Protein AF-A0A933Y2N1-F1 (afdb_monomer_lite)

Foldseek 3Di:
DDDDDDDDPPPPPPDPVPCVLVVLLCVLQVPFCLLVLQPHDDQQSQLLFAQDSVHDQKGQQLNVQLVVCVVVVDDSNVSNVVQQQAQRQPELLNHGNVLQRVLNARRRFYAAQRIWIDGPVDIDGRHGGPPSRRDHHGSQLQSAFDFDEAWAQALLRFAKAWGWFAAAALPDQFGIKIKIAQAAAFWKKWKKKDLPDFFFDDDLRGGDGHDPPMDTDDIDHQHDDGSGSGGMDMDTNSNVSNVPPDVQLHASGKMKMKMKIARCSRPSRITIHTITITGYHD

Secondary structure (DSSP, 8-state):
---------------HHHHHHHHHHHHHSTT--TTTSB-TTSS-GGGGTBSSTT--S-B-HHHHHHHHHHHTT--HHHHHHHHTTS--S--TT---HHHHHHTT--TT--SSTTEEEE-SS-EEEEEPPPTTB-S-SSPPGGGG-EEES-PPP-TTS---EEEEES--BSS-SS--EEEEEEEPBS-EEEEEEESS-EEEEEETTEEEEEPSS-EE---EE--S-BTSS-EEEEEEHHHHHHTTS-TT--TT-EEEEEEEEE-TTSTTSEEEEEEEEEEPB-

Radius of gyration: 25.47 Å; chains: 1; bounding box: 84×58×64 Å

Sequence (282 aa):
MLTIAGAAVLVGSLASAYSNYLNNWRAVYPNSTTDDNVIGGTGQSCALCHFTTNGGKNWNAYGWKMYQNIQAGQSVTTAITNAGPFDSDADPTASTNTIEIGANSQPGWTTGAHNTEYFTSSSTPNLNPPASILGNLDPGCGGSIAVYCTSKVNSLGCTPAISMTGAPSASSGTGCSLSTVNVIGNKNGLFFHSTTGPLGTPFHGGFLCVKSPTKRHAVLASGGTGGTCSGSFSEDLNVYIANGTDPALVAGASVWIQTWSRDPGSPSTDSLSNAVTAVVCP

Structure (mmCIF, N/CA/C/O backbone):
data_AF-A0A933Y2N1-F1
#
_entry.id   AF-A0A933Y2N1-F1
#
loop_
_atom_site.group_PDB
_atom_site.id
_atom_site.type_symbol
_atom_site.label_atom_id
_atom_site.label_alt_id
_atom_site.label_comp_id
_atom_site.label_asym_id
_atom_site.label_entity_id
_atom_site.label_seq_id
_atom_site.pdbx_PDB_ins_code
_atom_site.Cartn_x
_atom_site.Cartn_y
_atom_site.Cartn_z
_atom_site.occupancy
_atom_site.B_iso_or_equiv
_atom_site.auth_seq_id
_atom_site.auth_comp_id
_atom_site.auth_asym_id
_atom_site.auth_atom_id
_atom_site.pdbx_PDB_model_num
ATOM 1 N N . MET A 1 1 ? -58.631 42.239 26.300 1.00 36.97 1 MET A N 1
ATOM 2 C CA . MET A 1 1 ? -57.952 41.519 25.206 1.00 36.97 1 MET A CA 1
ATOM 3 C C . MET A 1 1 ? -56.535 41.216 25.655 1.00 36.97 1 MET A C 1
ATOM 5 O O . MET A 1 1 ? -55.816 42.145 25.980 1.00 36.97 1 MET A O 1
ATOM 9 N N . LEU A 1 2 ? -56.234 39.919 25.717 1.00 34.31 2 LEU A N 1
ATOM 10 C CA . LEU A 1 2 ? -54.931 39.246 25.671 1.00 34.31 2 LEU A CA 1
ATOM 11 C C . LEU A 1 2 ? -53.795 39.682 26.622 1.00 34.31 2 LEU A C 1
ATOM 13 O O . LEU A 1 2 ? -53.022 40.595 26.358 1.00 34.31 2 LEU A O 1
ATOM 17 N N . THR A 1 3 ? -53.655 38.901 27.692 1.00 38.84 3 THR A N 1
ATOM 18 C CA . THR A 1 3 ? -52.419 38.638 28.436 1.00 38.84 3 THR A CA 1
ATOM 19 C C . THR A 1 3 ? -51.390 37.936 27.539 1.00 38.84 3 THR A C 1
ATOM 21 O O . THR A 1 3 ? -51.721 36.950 26.884 1.00 38.84 3 THR A O 1
ATOM 24 N N . ILE A 1 4 ? -50.131 38.385 27.547 1.00 40.16 4 ILE A N 1
ATOM 25 C CA . ILE A 1 4 ? -48.997 37.610 27.021 1.00 40.16 4 ILE A CA 1
ATOM 26 C C . ILE A 1 4 ? -48.077 37.303 28.201 1.00 40.16 4 ILE A C 1
ATOM 28 O O . ILE A 1 4 ? -47.395 38.181 28.726 1.00 40.16 4 ILE A O 1
ATOM 32 N N . ALA A 1 5 ? -48.114 36.049 28.646 1.00 42.78 5 ALA A N 1
ATOM 33 C CA . ALA A 1 5 ? -47.158 35.495 29.589 1.00 42.78 5 ALA A CA 1
ATOM 34 C C . ALA A 1 5 ? -45.815 35.302 28.870 1.00 42.78 5 ALA A C 1
ATOM 36 O O . ALA A 1 5 ? -45.746 34.627 27.844 1.00 42.78 5 ALA A O 1
ATOM 37 N N . GLY A 1 6 ? -44.752 35.904 29.404 1.00 38.88 6 GLY A N 1
ATOM 38 C CA . GLY A 1 6 ? -43.388 35.647 28.958 1.00 38.88 6 GLY A CA 1
ATOM 39 C C . GLY A 1 6 ? -42.989 34.222 29.325 1.00 38.88 6 GLY A C 1
ATOM 40 O O . GLY A 1 6 ? -42.785 33.916 30.498 1.00 38.88 6 GLY A O 1
ATOM 41 N N . ALA A 1 7 ? -42.896 33.346 28.327 1.00 40.78 7 ALA A N 1
ATOM 42 C CA . ALA A 1 7 ? -42.311 32.028 28.493 1.00 40.78 7 ALA A CA 1
ATOM 43 C C . ALA A 1 7 ? -40.795 32.185 28.686 1.00 40.78 7 ALA A C 1
ATOM 45 O O . ALA A 1 7 ? -40.065 32.505 27.748 1.00 40.78 7 ALA A O 1
ATOM 46 N N . ALA A 1 8 ? -40.323 31.971 29.913 1.00 38.59 8 ALA A N 1
ATOM 47 C CA . ALA A 1 8 ? -38.916 31.715 30.169 1.00 38.59 8 ALA A CA 1
ATOM 48 C C . ALA A 1 8 ? -38.549 30.396 29.476 1.00 38.59 8 ALA A C 1
ATOM 50 O O . ALA A 1 8 ? -38.971 29.318 29.899 1.00 38.59 8 ALA A O 1
ATOM 51 N N . VAL A 1 9 ? -37.793 30.485 28.383 1.00 36.53 9 VAL A N 1
ATOM 52 C CA . VAL A 1 9 ? -37.174 29.320 27.753 1.00 36.53 9 VAL A CA 1
ATOM 53 C C . VAL A 1 9 ? -36.096 28.826 28.714 1.00 36.53 9 VAL A C 1
ATOM 55 O O . VAL A 1 9 ? -35.006 29.388 28.795 1.00 36.53 9 VAL A O 1
ATOM 58 N N . LEU A 1 10 ? -36.425 27.788 29.482 1.00 38.34 10 LEU A N 1
ATOM 59 C CA . LEU A 1 10 ? -35.442 26.945 30.151 1.00 38.34 10 LEU A CA 1
ATOM 60 C C . LEU A 1 10 ? -34.599 26.289 29.058 1.00 38.34 10 LEU A C 1
ATOM 62 O O . LEU A 1 10 ? -35.001 25.292 28.460 1.00 38.34 10 LEU A O 1
ATOM 66 N N . VAL A 1 11 ? -33.445 26.887 28.767 1.00 39.06 11 VAL A N 1
ATOM 67 C CA . VAL A 1 11 ? -32.418 26.269 27.932 1.00 39.06 11 VAL A CA 1
ATOM 68 C C . VAL A 1 11 ? -31.927 25.051 28.709 1.00 39.06 11 VAL A C 1
ATOM 70 O O . VAL A 1 11 ? -31.154 25.169 29.658 1.00 39.06 11 VAL A O 1
ATOM 73 N N . GLY A 1 12 ? -32.473 23.881 28.380 1.00 35.50 12 GLY A N 1
ATOM 74 C CA . GLY A 1 12 ? -32.022 22.619 28.941 1.00 35.50 12 GLY A CA 1
ATOM 75 C C . GLY A 1 12 ? -30.538 22.456 28.642 1.00 35.50 12 GLY A C 1
ATOM 76 O O . GLY A 1 12 ? -30.115 22.569 27.493 1.00 35.50 12 GLY A O 1
ATOM 77 N N . SER A 1 13 ? -29.743 22.211 29.679 1.00 39.94 13 SER A N 1
ATOM 78 C CA . SER A 1 13 ? -28.328 21.878 29.566 1.00 39.94 13 SER A CA 1
ATOM 79 C C . SER A 1 13 ? -28.172 20.517 28.882 1.00 39.94 13 SER A C 1
ATOM 81 O O . SER A 1 13 ? -28.057 19.483 29.539 1.00 39.94 13 SER A O 1
ATOM 83 N N . LEU A 1 14 ? -28.206 20.507 27.555 1.00 36.81 14 LEU A N 1
ATOM 84 C CA . LEU A 1 14 ? -27.794 19.370 26.746 1.00 36.81 14 LEU A CA 1
ATOM 85 C C . LEU A 1 14 ? -26.264 19.432 26.585 1.00 36.81 14 LEU A C 1
ATOM 87 O O . LEU A 1 14 ? -25.712 20.477 26.260 1.00 36.81 14 LEU A O 1
ATOM 91 N N . ALA A 1 15 ? -25.587 18.301 26.799 1.00 34.72 15 ALA A N 1
ATOM 92 C CA . ALA A 1 15 ? -24.230 18.019 26.306 1.00 34.72 15 ALA A CA 1
ATOM 93 C C . ALA A 1 15 ? -22.977 18.523 27.070 1.00 34.72 15 ALA A C 1
ATOM 95 O O . ALA A 1 15 ? -21.905 18.592 26.476 1.00 34.72 15 ALA A O 1
ATOM 96 N N . SER A 1 16 ? -23.010 18.759 28.389 1.00 38.62 16 SER A N 1
ATOM 97 C CA . SER A 1 16 ? -21.760 19.079 29.129 1.00 38.62 16 SER A CA 1
ATOM 98 C C . SER A 1 16 ? -20.849 17.858 29.408 1.00 38.62 16 SER A C 1
ATOM 100 O O . SER A 1 16 ? -19.630 17.998 29.490 1.00 38.62 16 SER A O 1
ATOM 102 N N . ALA A 1 17 ? -21.398 16.635 29.464 1.00 41.06 17 ALA A N 1
ATOM 103 C CA . ALA A 1 17 ? -20.636 15.412 29.782 1.00 41.06 17 ALA A CA 1
ATOM 104 C C . ALA A 1 17 ? -19.877 14.775 28.593 1.00 41.06 17 ALA A C 1
ATOM 106 O O . ALA A 1 17 ? -19.080 13.865 28.798 1.00 41.06 17 ALA A O 1
ATOM 107 N N . TYR A 1 18 ? -20.112 15.235 27.358 1.00 55.69 18 TYR A N 1
ATOM 108 C CA . TYR A 1 18 ? -19.378 14.772 26.169 1.00 55.69 18 TYR A CA 1
ATOM 109 C C . TYR A 1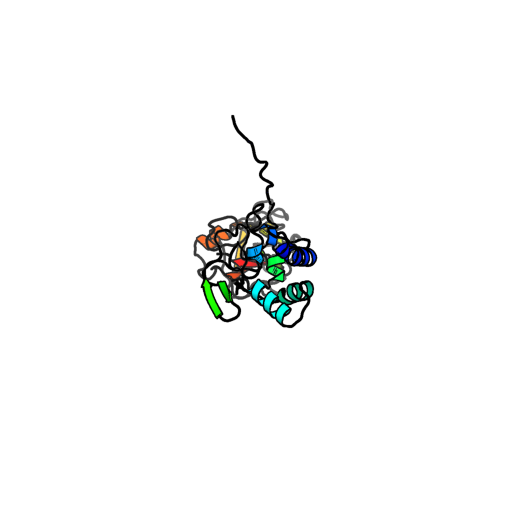 18 ? -18.051 15.519 25.971 1.00 55.69 18 TYR A C 1
ATOM 111 O O . TYR A 1 18 ? -17.099 14.968 25.419 1.00 55.69 18 TYR A O 1
ATOM 119 N N . SER A 1 19 ? -17.971 16.767 26.449 1.00 61.41 19 SER A N 1
ATOM 120 C CA . SER A 1 19 ? -16.852 17.665 26.148 1.00 61.41 19 SER A CA 1
ATOM 121 C C . SER A 1 19 ? -15.518 17.153 26.693 1.00 61.41 19 SER A C 1
ATOM 123 O O . SER A 1 19 ? -14.514 17.197 25.999 1.00 61.41 19 SER A O 1
ATOM 125 N N . ASN A 1 20 ? -15.482 16.595 27.902 1.00 78.50 20 ASN A N 1
ATOM 126 C CA . ASN A 1 20 ? -14.244 16.193 28.568 1.00 78.50 20 ASN A CA 1
ATOM 127 C C . ASN A 1 20 ? -13.591 14.946 27.953 1.00 78.50 20 ASN A C 1
ATOM 129 O O . ASN A 1 20 ? -12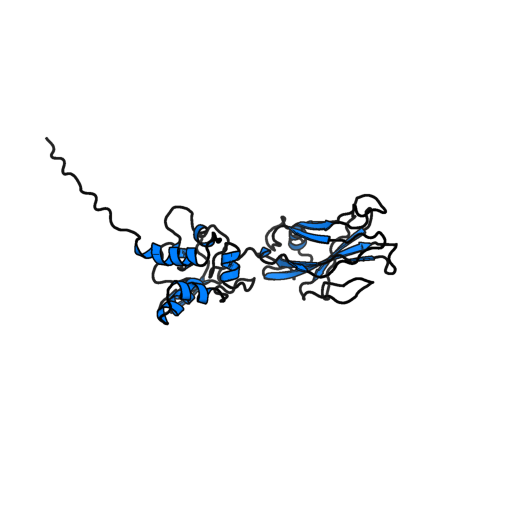.366 14.893 27.886 1.00 78.50 20 ASN A O 1
ATOM 133 N N . TYR A 1 21 ? -14.354 13.958 27.480 1.00 84.56 21 TYR A N 1
ATOM 134 C CA . TYR A 1 21 ? -13.770 12.785 26.814 1.00 84.56 21 TYR A CA 1
ATOM 135 C C . TYR A 1 21 ? -13.219 13.140 25.434 1.00 84.56 21 TYR A C 1
ATOM 137 O O . TYR A 1 21 ? -12.062 12.838 25.148 1.00 84.56 21 TYR A O 1
ATOM 145 N N . LEU A 1 22 ? -14.007 13.852 24.623 1.00 82.75 22 LEU A N 1
ATOM 146 C CA . LEU A 1 22 ? -13.583 14.295 23.297 1.00 82.75 22 LEU A CA 1
ATOM 147 C C . LEU A 1 22 ? -12.410 15.285 23.374 1.00 82.75 22 LEU A C 1
ATOM 149 O O . LEU A 1 22 ? -11.464 15.168 22.605 1.00 82.75 22 LEU A O 1
ATOM 153 N N . ASN A 1 23 ? -12.408 16.211 24.339 1.00 86.25 23 ASN A N 1
ATOM 154 C CA . ASN A 1 23 ? -11.287 17.135 24.541 1.00 86.25 23 ASN A CA 1
ATOM 155 C C . ASN A 1 23 ? -10.003 16.400 24.948 1.00 86.25 23 ASN A C 1
ATOM 157 O O . ASN A 1 23 ? -8.934 16.729 24.442 1.00 86.25 23 ASN A O 1
ATOM 161 N N . ASN A 1 24 ? -10.093 15.394 25.827 1.00 90.56 24 ASN A N 1
ATOM 162 C CA . ASN A 1 24 ? -8.938 14.556 26.159 1.00 90.56 24 ASN A CA 1
ATOM 163 C C . ASN A 1 24 ? -8.449 13.773 24.937 1.00 90.56 24 ASN A C 1
ATOM 165 O O . ASN A 1 24 ? -7.245 13.658 24.736 1.00 90.56 24 ASN A O 1
ATOM 169 N N . TRP A 1 25 ? -9.365 13.271 24.108 1.00 91.12 25 TRP A N 1
ATOM 170 C CA . TRP A 1 25 ? -9.018 12.564 22.879 1.00 91.12 25 TRP A CA 1
ATOM 171 C C . TRP A 1 25 ? -8.292 13.477 21.884 1.00 91.12 25 TRP A C 1
ATOM 173 O O . TRP A 1 25 ? -7.190 13.147 21.454 1.00 91.12 25 TRP A O 1
ATOM 183 N N . ARG A 1 26 ? -8.824 14.679 21.629 1.00 88.94 26 ARG A N 1
ATOM 184 C CA . ARG A 1 26 ? -8.180 15.709 20.794 1.00 88.94 26 ARG A CA 1
ATOM 185 C C . ARG A 1 26 ? -6.821 16.141 21.340 1.00 88.94 26 ARG A C 1
ATOM 187 O O . ARG A 1 26 ? -5.924 16.453 20.571 1.00 88.94 26 ARG A O 1
ATOM 194 N N . ALA A 1 27 ? -6.647 16.143 22.662 1.00 90.62 27 ALA A N 1
ATOM 195 C CA . ALA A 1 27 ? -5.356 16.436 23.279 1.00 90.62 27 ALA A CA 1
ATOM 196 C C . ALA A 1 27 ? -4.321 15.315 23.061 1.00 90.62 27 ALA A C 1
ATOM 198 O O . ALA A 1 27 ? -3.134 15.611 22.946 1.00 90.62 27 ALA A O 1
ATOM 199 N N . VAL A 1 28 ? -4.750 14.047 22.992 1.00 92.19 28 VAL A N 1
ATOM 200 C CA . VAL A 1 28 ? -3.868 12.909 22.671 1.00 92.19 28 VAL A CA 1
ATOM 201 C C . VAL A 1 28 ? -3.552 12.852 21.171 1.00 92.19 28 VAL A C 1
ATOM 203 O O . VAL A 1 28 ? -2.414 12.561 20.807 1.00 92.19 28 VAL A O 1
ATOM 206 N N . TYR A 1 29 ? -4.521 13.176 20.309 1.00 88.56 29 TYR A N 1
ATOM 207 C CA . TYR A 1 29 ? -4.401 13.106 18.848 1.00 88.56 29 TYR A CA 1
ATOM 208 C C . TYR A 1 29 ? -4.665 14.465 18.167 1.00 88.56 29 TYR A C 1
ATOM 210 O O . TYR A 1 29 ? -5.601 14.592 17.380 1.00 88.56 29 TYR A O 1
ATOM 218 N N . PRO A 1 30 ? -3.833 15.497 18.412 1.00 88.75 30 PRO A N 1
ATOM 219 C CA . PRO A 1 30 ? -4.122 16.876 17.996 1.00 88.75 30 PRO A CA 1
ATOM 220 C C . PRO A 1 30 ? -4.102 17.118 16.481 1.00 88.75 30 PRO A C 1
ATOM 222 O O . PRO A 1 30 ? -4.573 18.157 16.029 1.00 88.75 30 PRO A O 1
ATOM 225 N N . ASN A 1 31 ? -3.544 16.187 15.705 1.00 83.50 31 ASN A N 1
ATOM 226 C CA . ASN A 1 31 ? -3.420 16.296 14.248 1.00 83.50 31 ASN A CA 1
ATOM 227 C C . ASN A 1 31 ? -4.414 15.408 13.490 1.00 83.50 31 ASN A C 1
ATOM 229 O O . ASN A 1 31 ? -4.365 15.370 12.263 1.00 83.50 31 ASN A O 1
ATOM 233 N N . SER A 1 32 ? -5.253 14.658 14.204 1.00 82.50 32 SER A N 1
ATOM 234 C CA . SER A 1 32 ? -6.217 13.755 13.588 1.00 82.50 32 SER A CA 1
ATOM 235 C C . SER A 1 32 ? -7.563 14.452 13.402 1.00 82.50 32 SER A C 1
ATOM 237 O O . SER A 1 32 ? -8.030 15.126 14.312 1.00 82.50 32 SER A O 1
ATOM 239 N N . THR A 1 33 ? -8.219 14.197 12.271 1.00 80.44 33 THR A N 1
ATOM 240 C CA . THR A 1 33 ? -9.607 14.595 11.976 1.00 80.44 33 THR A CA 1
ATOM 241 C C . THR A 1 33 ? -10.591 13.429 12.112 1.00 80.44 33 THR A C 1
ATOM 243 O O . THR A 1 33 ? -11.741 13.517 11.694 1.00 80.44 33 THR A O 1
ATOM 246 N N . THR A 1 34 ? -10.155 12.295 12.664 1.00 79.88 34 THR A N 1
ATOM 247 C CA . THR A 1 34 ? -10.992 11.109 12.911 1.00 79.88 34 THR A CA 1
ATOM 248 C C . THR A 1 34 ? -12.291 11.430 13.654 1.00 79.88 34 THR A C 1
ATOM 250 O O . THR A 1 34 ? -13.328 10.837 13.374 1.00 79.88 34 THR A O 1
ATOM 253 N N . ASP A 1 35 ? -12.281 12.380 14.581 1.00 77.81 35 ASP A N 1
ATOM 254 C CA . ASP A 1 35 ? -13.474 12.801 15.314 1.00 77.81 35 ASP A CA 1
ATOM 255 C C . ASP A 1 35 ? -14.400 13.746 14.520 1.00 77.81 35 ASP A C 1
ATOM 257 O O . ASP A 1 35 ? -15.551 13.944 14.921 1.00 77.81 35 ASP A O 1
ATOM 261 N N . ASP A 1 36 ? -13.927 14.272 13.384 1.00 67.56 36 ASP A N 1
ATOM 262 C CA . ASP A 1 36 ? -14.688 15.091 12.428 1.00 67.56 36 ASP A CA 1
ATOM 263 C C . ASP A 1 36 ? -15.389 14.243 11.347 1.00 67.56 36 ASP A C 1
ATOM 265 O O . ASP A 1 36 ? -16.324 14.702 10.687 1.00 67.56 36 ASP A O 1
ATOM 269 N N . ASN A 1 37 ? -14.974 12.983 11.181 1.00 59.22 37 ASN A N 1
ATOM 270 C CA . ASN A 1 37 ? -15.489 12.032 10.185 1.00 59.22 37 ASN A CA 1
ATOM 271 C C . ASN A 1 37 ? -16.901 11.491 10.483 1.00 59.22 37 ASN A C 1
ATOM 273 O O . ASN A 1 37 ? -17.451 10.686 9.721 1.00 59.22 37 ASN A O 1
ATOM 277 N N . VAL A 1 38 ? -17.512 11.943 11.575 1.00 57.97 38 VAL A N 1
ATOM 278 C CA . VAL A 1 38 ? -18.893 11.640 11.948 1.00 57.97 38 VAL A CA 1
ATOM 279 C C . VAL A 1 38 ? -19.692 12.932 11.800 1.00 57.97 38 VAL A C 1
ATOM 281 O O . VAL A 1 38 ? -19.482 13.853 12.580 1.00 57.97 38 VAL A O 1
ATOM 284 N N . ILE A 1 39 ? -20.532 13.008 10.755 1.00 48.19 39 ILE A N 1
ATOM 285 C CA . ILE A 1 39 ? -21.287 14.186 10.262 1.00 48.19 39 ILE A CA 1
ATOM 286 C C . ILE A 1 39 ? -20.893 15.513 10.929 1.00 48.19 39 ILE A C 1
ATOM 288 O O . ILE A 1 39 ? -21.388 15.876 12.003 1.00 48.19 39 ILE A O 1
ATOM 292 N N . GLY A 1 40 ? -20.049 16.274 10.231 1.00 40.62 40 GLY A N 1
ATOM 293 C CA . GLY A 1 40 ? -19.680 17.627 10.622 1.00 40.62 40 GLY A CA 1
ATOM 294 C C . GLY A 1 40 ? -20.907 18.477 10.972 1.00 40.62 40 GLY A C 1
ATOM 295 O O . GLY A 1 40 ? -21.773 18.730 10.135 1.00 40.62 40 GLY A O 1
ATOM 296 N N . GLY A 1 41 ? -20.967 18.935 12.223 1.00 43.41 41 GLY A N 1
ATOM 297 C CA . GLY A 1 41 ? -21.839 20.036 12.637 1.00 43.41 41 GLY A CA 1
ATOM 298 C C . GLY A 1 41 ? -23.143 19.700 13.371 1.00 43.41 41 GLY A C 1
ATOM 299 O O . GLY A 1 41 ? -23.858 20.642 13.699 1.00 43.41 41 GLY A O 1
ATOM 300 N N . THR A 1 42 ? -23.467 18.439 13.692 1.00 46.22 42 THR A N 1
ATOM 301 C CA . THR A 1 42 ? -24.728 18.109 14.414 1.00 46.22 42 THR A CA 1
ATOM 302 C C . THR A 1 42 ? -24.561 17.532 15.829 1.00 46.22 42 THR A C 1
ATOM 304 O O . THR A 1 42 ? -25.564 17.256 16.484 1.00 46.22 42 THR A O 1
ATOM 307 N N . GLY A 1 43 ? -23.333 17.390 16.350 1.00 47.53 43 GLY A N 1
ATOM 308 C CA . GLY A 1 43 ? -23.080 16.873 17.711 1.00 47.53 43 GLY A CA 1
ATOM 309 C C . GLY A 1 43 ? -22.927 15.345 17.813 1.00 47.53 43 GLY A C 1
ATOM 310 O O . GLY A 1 43 ? -23.229 14.773 18.857 1.00 47.53 43 GLY A O 1
ATOM 311 N N . GLN A 1 44 ? -22.461 14.686 16.745 1.00 55.75 44 GLN A N 1
ATOM 312 C CA . GLN A 1 44 ? -22.456 13.223 16.577 1.00 55.75 44 GLN A CA 1
ATOM 313 C C . GLN A 1 44 ? -21.086 12.537 16.764 1.00 55.75 44 GLN A C 1
ATOM 315 O O . GLN A 1 44 ? -20.954 11.361 16.436 1.00 55.75 44 GLN A O 1
ATOM 320 N N . SER A 1 45 ? -20.088 13.187 17.379 1.00 66.75 45 SER A N 1
ATOM 321 C CA . SER A 1 45 ? -18.754 12.613 17.691 1.00 66.75 45 SER A CA 1
ATOM 322 C C . SER A 1 45 ? -18.775 11.377 18.612 1.00 66.75 45 SER A C 1
ATOM 324 O O . SER A 1 45 ? -17.732 10.862 19.003 1.00 66.75 45 SER A O 1
ATOM 326 N N . CYS A 1 46 ? -19.959 10.891 18.989 1.00 76.25 46 CYS A N 1
ATOM 327 C CA . CYS A 1 46 ? -20.131 9.717 19.828 1.00 76.25 46 CYS A CA 1
ATOM 328 C C . CYS A 1 46 ? -19.715 8.429 19.117 1.00 76.25 46 CYS A C 1
ATOM 330 O O . CYS A 1 46 ? -19.218 7.537 19.796 1.00 76.25 46 CYS A O 1
ATOM 332 N N . ALA A 1 47 ? -19.858 8.337 17.786 1.00 81.81 47 ALA A N 1
ATOM 333 C CA . ALA A 1 47 ? -19.507 7.117 17.053 1.00 81.81 47 ALA A CA 1
ATOM 334 C C . ALA A 1 47 ? -18.008 6.783 17.115 1.00 81.81 47 ALA A C 1
ATOM 336 O O . ALA A 1 47 ? -17.647 5.632 16.926 1.00 81.81 47 ALA A O 1
ATOM 337 N N . LEU A 1 48 ? -17.153 7.747 17.477 1.00 87.25 48 LEU A N 1
ATOM 338 C CA . LEU A 1 48 ? -15.737 7.503 17.752 1.00 87.25 48 LEU A CA 1
ATOM 339 C C . LEU A 1 48 ? -15.528 6.401 18.805 1.00 87.25 48 LEU A C 1
ATOM 341 O O . LEU A 1 48 ? -14.632 5.580 18.665 1.00 87.25 48 LEU A O 1
ATOM 345 N N . CYS A 1 49 ? -16.358 6.376 19.853 1.00 89.62 49 CYS A N 1
ATOM 346 C CA . CYS A 1 49 ? -16.237 5.430 20.972 1.00 89.62 49 CYS A CA 1
ATOM 347 C C . CYS A 1 49 ? -17.496 4.571 21.183 1.00 89.62 49 CYS A C 1
ATOM 349 O O . CYS A 1 49 ? -17.490 3.607 21.950 1.00 89.62 49 CYS A O 1
ATOM 351 N N . HIS A 1 50 ? -18.619 4.946 20.583 1.00 89.06 50 HIS A N 1
ATOM 352 C CA . HIS A 1 50 ? -19.913 4.318 20.805 1.00 89.06 50 HIS A CA 1
ATOM 353 C C . HIS A 1 50 ? -20.421 3.643 19.551 1.00 89.06 50 HIS A C 1
ATOM 355 O O . HIS A 1 50 ? -20.199 4.115 18.444 1.00 89.06 50 HIS A O 1
ATOM 361 N N . PHE A 1 51 ? -21.172 2.561 19.743 1.00 87.12 51 PHE A N 1
ATOM 362 C CA . PHE A 1 51 ? -21.758 1.841 18.620 1.00 87.12 51 PHE A CA 1
ATOM 363 C C . PHE A 1 51 ? -22.883 2.644 17.938 1.00 87.12 51 PHE A C 1
ATOM 365 O O . PHE A 1 51 ? -23.153 2.471 16.753 1.00 87.12 51 PHE A O 1
ATOM 372 N N . THR A 1 52 ? -23.528 3.569 18.663 1.00 81.25 52 THR A N 1
ATOM 373 C CA . THR A 1 52 ? -24.532 4.480 18.092 1.00 81.25 52 THR A CA 1
ATOM 374 C C . THR A 1 52 ? -24.033 5.920 18.035 1.00 81.25 52 THR A C 1
ATOM 376 O O . THR A 1 52 ? -23.264 6.379 18.882 1.00 81.25 52 THR A O 1
ATOM 379 N N . THR A 1 53 ? -24.551 6.680 17.071 1.00 73.06 53 THR A N 1
ATOM 380 C CA . THR A 1 53 ? -24.226 8.102 16.876 1.00 73.06 53 THR A CA 1
ATOM 381 C C . THR A 1 53 ? -24.727 9.031 17.976 1.00 73.06 53 THR A C 1
ATOM 383 O O . THR A 1 53 ? -24.277 10.170 18.055 1.00 73.06 53 THR A O 1
ATOM 386 N N . ASN A 1 54 ? -25.616 8.553 18.850 1.00 73.69 54 ASN A N 1
ATOM 387 C CA . ASN A 1 54 ? -26.156 9.322 19.972 1.00 73.69 54 ASN A CA 1
ATOM 388 C C . ASN A 1 54 ? -25.446 9.016 21.306 1.00 73.69 54 ASN A C 1
ATOM 390 O O . ASN A 1 54 ? -25.869 9.519 22.350 1.00 73.69 54 ASN A O 1
ATOM 394 N N . GLY A 1 55 ? -24.397 8.185 21.285 1.00 76.62 55 GLY A N 1
ATOM 395 C CA . GLY A 1 55 ? -23.699 7.717 22.482 1.00 76.62 55 GLY A CA 1
ATOM 396 C C . GLY A 1 55 ? -24.461 6.609 23.209 1.00 76.62 55 GLY A C 1
ATOM 397 O O . GLY A 1 55 ? -25.244 5.879 22.609 1.00 76.62 55 GLY A O 1
ATOM 398 N N . GLY A 1 56 ? -24.237 6.474 24.516 1.00 80.88 56 GLY A N 1
ATOM 399 C CA . GLY A 1 56 ? -24.951 5.509 25.357 1.00 80.88 56 GLY A CA 1
ATOM 400 C C . GLY A 1 56 ? -24.040 4.505 26.058 1.00 80.88 56 GLY A C 1
ATOM 401 O O . GLY A 1 56 ? -22.842 4.719 26.205 1.00 80.88 56 GLY A O 1
ATOM 402 N N . LYS A 1 57 ? -24.628 3.414 26.558 1.00 87.06 57 LYS A N 1
ATOM 403 C CA . LYS A 1 57 ? -23.909 2.335 27.272 1.00 87.06 57 LYS A CA 1
ATOM 404 C C . LYS A 1 57 ? -23.569 1.154 26.360 1.00 87.06 57 LYS A C 1
ATOM 406 O O . LYS A 1 57 ? -23.514 0.012 26.814 1.00 87.06 57 LYS A O 1
ATOM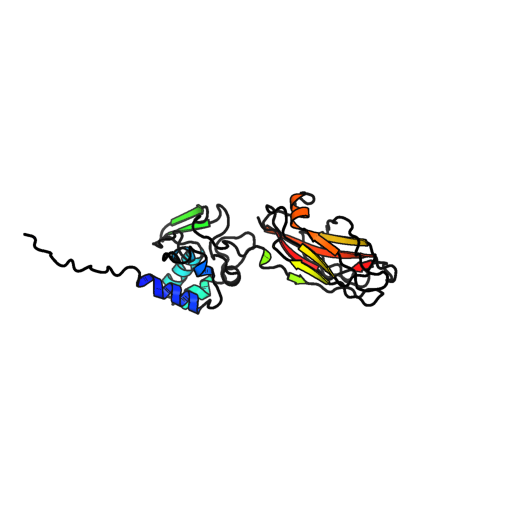 411 N N . ASN A 1 58 ? -23.405 1.450 25.079 1.00 90.88 58 ASN A N 1
ATOM 412 C CA . ASN A 1 58 ? -22.956 0.540 24.048 1.00 90.88 58 ASN A CA 1
ATOM 413 C C . ASN A 1 58 ? -21.744 1.145 23.338 1.00 90.88 58 ASN A C 1
ATOM 415 O O . ASN A 1 58 ? -21.737 2.326 22.979 1.00 90.88 58 ASN A O 1
ATOM 419 N N . TRP A 1 59 ? -20.708 0.340 23.166 1.00 93.75 59 TRP A N 1
ATOM 420 C CA . TRP A 1 59 ? -19.414 0.775 22.656 1.00 93.75 59 TRP A CA 1
ATOM 421 C C . TRP A 1 59 ? -19.076 0.055 21.358 1.00 93.75 59 TRP A C 1
ATOM 423 O O . TRP A 1 59 ? -19.413 -1.120 21.201 1.00 93.75 59 TRP A O 1
ATOM 433 N N . ASN A 1 60 ? -18.392 0.756 20.452 1.00 92.81 60 ASN A N 1
ATOM 434 C CA . ASN A 1 60 ? -17.598 0.071 19.437 1.00 92.81 60 ASN A CA 1
ATOM 435 C C . ASN A 1 60 ? -16.367 -0.554 20.122 1.00 92.81 60 ASN A C 1
ATOM 437 O O . ASN A 1 60 ? -16.148 -0.379 21.327 1.00 92.81 60 ASN A O 1
ATOM 441 N N . ALA A 1 61 ? -15.553 -1.303 19.389 1.00 94.00 61 ALA A N 1
ATOM 442 C CA . ALA A 1 61 ? -14.462 -2.038 20.015 1.00 94.00 61 ALA A CA 1
ATOM 443 C C . ALA A 1 61 ? -13.378 -1.128 20.632 1.00 94.00 61 ALA A C 1
ATOM 445 O O . ALA A 1 61 ? -12.904 -1.398 21.741 1.00 94.00 61 ALA A O 1
ATOM 446 N N . TYR A 1 62 ? -13.053 -0.007 19.980 1.00 94.62 62 TYR A N 1
ATOM 447 C CA . TYR A 1 62 ? -12.115 0.990 20.503 1.00 94.62 62 TYR A CA 1
ATOM 448 C C . TYR A 1 62 ? -12.615 1.621 21.811 1.00 94.62 62 TYR A C 1
ATOM 450 O O . TYR A 1 62 ? -11.925 1.613 22.838 1.00 94.62 62 TYR A O 1
ATOM 458 N N . GLY A 1 63 ? -13.853 2.114 21.818 1.00 94.38 63 GLY A N 1
ATOM 459 C CA . GLY A 1 63 ? -14.451 2.709 23.005 1.00 94.38 63 GLY A CA 1
ATOM 460 C C . GLY A 1 63 ? -14.676 1.702 24.129 1.00 94.38 63 GLY A C 1
ATOM 461 O O . GLY A 1 63 ? -14.574 2.068 25.301 1.00 94.38 63 GLY A O 1
ATOM 462 N N . TRP A 1 64 ? -14.894 0.424 23.810 1.00 95.69 64 TRP A N 1
ATOM 463 C CA . TRP A 1 64 ? -14.945 -0.640 24.809 1.00 95.69 64 TRP A CA 1
ATOM 464 C C . TRP A 1 64 ? -13.590 -0.822 25.490 1.00 95.69 64 TRP A C 1
ATOM 466 O O . TRP A 1 64 ? -13.522 -0.919 26.718 1.00 95.69 64 TRP A O 1
ATOM 476 N N . LYS A 1 65 ? -12.493 -0.783 24.725 1.00 95.38 65 LYS A N 1
ATOM 477 C CA . LYS A 1 65 ? -11.142 -0.848 25.287 1.00 95.38 65 LYS A CA 1
ATOM 478 C C . LYS A 1 65 ? -10.849 0.338 26.204 1.00 95.38 65 LYS A C 1
ATOM 480 O O . LYS A 1 65 ? -10.323 0.153 27.305 1.00 95.38 65 LYS A O 1
ATOM 485 N N . MET A 1 66 ? -11.250 1.541 25.795 1.00 94.81 66 MET A N 1
ATOM 486 C CA . MET A 1 66 ? -11.179 2.730 26.647 1.00 94.81 66 MET A CA 1
ATOM 487 C C . MET A 1 66 ? -12.004 2.562 27.929 1.00 94.81 66 MET A C 1
ATOM 489 O O . MET A 1 66 ? -11.506 2.851 29.017 1.00 94.81 66 MET A O 1
ATOM 493 N N . TYR A 1 67 ? -13.238 2.063 27.823 1.00 93.81 67 TYR A N 1
ATOM 494 C CA . TYR A 1 67 ? -14.099 1.799 28.974 1.00 93.81 67 TYR A CA 1
ATOM 495 C C . TYR A 1 67 ? -13.439 0.822 29.955 1.00 93.81 67 TYR A C 1
ATOM 497 O O . TYR A 1 67 ? -13.356 1.118 31.144 1.00 93.81 67 TYR A O 1
ATOM 505 N N . GLN A 1 68 ? -12.889 -0.295 29.473 1.00 94.94 68 GLN A N 1
ATOM 506 C CA . GLN A 1 68 ? -12.175 -1.262 30.314 1.00 94.94 68 GLN A CA 1
ATOM 507 C C . GLN A 1 68 ? -10.993 -0.629 31.059 1.00 94.94 68 GLN A C 1
ATOM 509 O O . GLN A 1 68 ? -10.831 -0.848 32.260 1.00 94.94 68 GLN A O 1
ATOM 514 N N . ASN A 1 69 ? -10.195 0.188 30.369 1.00 95.06 69 ASN A N 1
ATOM 515 C CA . ASN A 1 69 ? -9.070 0.905 30.966 1.00 95.06 69 ASN A CA 1
ATOM 516 C C . ASN A 1 69 ? -9.529 1.875 32.074 1.00 95.06 69 ASN A C 1
ATOM 518 O O . ASN A 1 69 ? -8.923 1.921 33.145 1.00 95.06 69 ASN A O 1
ATOM 522 N N . ILE A 1 70 ? -10.629 2.604 31.857 1.00 94.19 70 ILE A N 1
ATOM 523 C CA . ILE A 1 70 ? -11.219 3.506 32.862 1.00 94.19 70 ILE A CA 1
ATOM 524 C C . ILE A 1 70 ? -11.737 2.716 34.069 1.00 94.19 70 ILE A C 1
ATOM 526 O O . ILE A 1 70 ? -11.471 3.091 35.210 1.00 94.19 70 ILE A O 1
ATOM 530 N N . GLN A 1 71 ? -12.421 1.591 33.843 1.00 94.94 71 GLN A N 1
ATOM 531 C CA . GLN A 1 71 ? -12.900 0.722 34.924 1.00 94.94 71 GLN A CA 1
ATOM 532 C C . GLN A 1 71 ? -11.751 0.093 35.725 1.00 94.94 71 GLN A C 1
ATOM 534 O O . GLN A 1 71 ? -11.922 -0.204 36.906 1.00 94.94 71 GLN A O 1
ATOM 539 N N . ALA A 1 72 ? -10.570 -0.053 35.119 1.00 96.06 72 ALA A N 1
ATOM 540 C CA . ALA A 1 72 ? -9.335 -0.439 35.800 1.00 96.06 72 ALA A CA 1
ATOM 541 C C . ALA A 1 72 ? -8.676 0.715 36.592 1.00 96.06 72 ALA A C 1
ATOM 543 O O . ALA A 1 72 ? -7.575 0.551 37.115 1.00 96.06 72 ALA A O 1
ATOM 544 N N . GLY A 1 73 ? -9.328 1.879 36.694 1.00 95.50 73 GLY A N 1
ATOM 545 C CA . GLY A 1 73 ? -8.874 3.029 37.479 1.00 95.50 73 GLY A CA 1
ATOM 546 C C . GLY A 1 73 ? -7.942 3.986 36.735 1.00 95.50 73 GLY A C 1
ATOM 547 O O . GLY A 1 73 ? -7.341 4.858 37.363 1.00 95.50 73 GLY A O 1
ATOM 548 N N . GLN A 1 74 ? -7.791 3.845 35.416 1.00 96.25 74 GLN A N 1
ATOM 549 C CA . GLN A 1 74 ? -6.950 4.750 34.631 1.00 96.25 74 GLN A CA 1
ATOM 550 C C . GLN A 1 74 ? -7.634 6.103 34.406 1.00 96.25 74 GLN A C 1
ATOM 552 O O . GLN A 1 74 ? -8.858 6.199 34.299 1.00 96.25 74 GLN A O 1
ATOM 557 N N . SER A 1 75 ? -6.825 7.161 34.280 1.00 95.06 75 SER A N 1
ATOM 558 C CA . SER A 1 75 ? -7.321 8.456 33.805 1.00 95.06 75 SER A CA 1
ATOM 559 C C . SER A 1 75 ? -7.851 8.333 32.372 1.00 95.06 75 SER A C 1
ATOM 561 O O . SER A 1 75 ? -7.412 7.461 31.622 1.00 95.06 75 SER A O 1
ATOM 563 N N . VAL A 1 76 ? -8.748 9.233 31.960 1.00 91.75 76 VAL A N 1
ATOM 564 C CA . VAL A 1 76 ? -9.291 9.237 30.590 1.00 91.75 76 VAL A CA 1
ATOM 565 C C . VAL A 1 76 ? -8.174 9.331 29.545 1.00 91.75 76 VAL A C 1
ATOM 567 O O . VAL A 1 76 ? -8.148 8.537 28.612 1.00 91.75 76 VAL A O 1
ATOM 570 N N . THR A 1 77 ? -7.213 10.241 29.727 1.00 94.62 77 THR A N 1
ATOM 571 C CA . THR A 1 77 ? -6.055 10.397 28.832 1.00 94.62 77 THR A CA 1
ATOM 572 C C . THR A 1 77 ? -5.233 9.112 28.743 1.00 94.62 77 THR A C 1
ATOM 574 O O . THR A 1 77 ? -4.917 8.655 27.650 1.00 94.62 77 THR A O 1
ATOM 577 N N . THR A 1 78 ? -4.939 8.480 29.883 1.00 95.75 78 THR A N 1
ATOM 578 C CA . THR A 1 78 ? -4.202 7.208 29.919 1.00 95.75 78 THR A CA 1
ATOM 579 C C . THR A 1 78 ? -4.981 6.085 29.238 1.00 95.75 78 THR A C 1
ATOM 581 O O . THR A 1 78 ? -4.393 5.294 28.508 1.00 95.75 78 THR A O 1
ATOM 584 N N . ALA A 1 79 ? -6.299 6.029 29.434 1.00 95.75 79 ALA A N 1
ATOM 585 C CA . ALA A 1 79 ? -7.157 5.031 28.816 1.00 95.75 79 ALA A CA 1
ATOM 586 C C . ALA A 1 79 ? -7.205 5.160 27.286 1.00 95.75 79 ALA A C 1
ATOM 588 O O . ALA A 1 79 ? -7.197 4.131 26.612 1.00 95.75 79 ALA A O 1
ATOM 589 N N . ILE A 1 80 ? -7.206 6.393 26.760 1.00 94.25 80 ILE A N 1
ATOM 590 C CA . ILE A 1 80 ? -7.093 6.693 25.322 1.00 94.25 80 ILE A CA 1
ATOM 591 C C . ILE A 1 80 ? -5.749 6.185 24.792 1.00 94.25 80 ILE A C 1
ATOM 593 O O . ILE A 1 80 ? -5.715 5.352 23.889 1.00 94.25 80 ILE A O 1
ATOM 597 N N . THR A 1 81 ? -4.637 6.610 25.402 1.00 94.81 81 THR A N 1
ATOM 598 C CA . THR A 1 81 ? -3.292 6.189 24.977 1.00 94.81 81 THR A CA 1
ATOM 599 C C . THR A 1 81 ? -3.122 4.672 25.031 1.00 94.81 81 THR A C 1
ATOM 601 O O . THR A 1 81 ? -2.552 4.091 24.115 1.00 94.81 81 THR A O 1
ATOM 604 N N . ASN A 1 82 ? -3.654 4.011 26.061 1.00 95.56 82 ASN A N 1
ATOM 605 C CA . ASN A 1 82 ? -3.562 2.560 26.209 1.00 95.56 82 ASN A CA 1
ATOM 606 C C . ASN A 1 82 ? -4.527 1.790 25.305 1.00 95.56 82 ASN A C 1
ATOM 608 O O . ASN A 1 82 ? -4.328 0.596 25.118 1.00 95.56 82 ASN A O 1
ATOM 612 N N . ALA A 1 83 ? -5.569 2.415 24.758 1.00 95.00 83 ALA A N 1
ATOM 613 C CA . ALA A 1 83 ? -6.372 1.799 23.706 1.00 95.00 83 ALA A CA 1
ATOM 614 C C . ALA A 1 83 ? -5.641 1.849 22.351 1.00 95.00 83 ALA A C 1
ATOM 616 O O . ALA A 1 83 ? -5.775 0.927 21.555 1.00 95.00 83 ALA A O 1
ATOM 617 N N . GLY A 1 84 ? -4.800 2.862 22.121 1.00 92.25 84 GLY A N 1
ATOM 618 C CA . GLY A 1 84 ? -4.080 3.096 20.866 1.00 92.25 84 GLY A CA 1
ATOM 619 C C . GLY A 1 84 ? -3.347 1.894 20.235 1.00 92.25 84 GLY A C 1
ATOM 620 O O . GLY A 1 84 ? -3.431 1.746 19.018 1.00 92.25 84 GLY A O 1
ATOM 621 N N . PRO A 1 85 ? -2.615 1.047 20.983 1.00 90.56 85 PRO A N 1
ATOM 622 C CA . PRO A 1 85 ? -1.855 -0.069 20.403 1.00 90.56 85 PRO A CA 1
ATOM 623 C C . PRO A 1 85 ? -2.683 -1.293 19.992 1.00 90.56 85 PRO A C 1
ATOM 625 O O . PRO A 1 85 ? -2.113 -2.252 19.479 1.00 90.56 85 PRO A O 1
ATOM 628 N N . PHE A 1 86 ? -3.986 -1.315 20.272 1.00 89.44 86 PHE A N 1
ATOM 629 C CA . PHE A 1 86 ? -4.848 -2.452 19.949 1.00 89.44 86 PHE A CA 1
ATOM 630 C C . PHE A 1 86 ? -5.415 -2.306 18.537 1.00 89.44 86 PHE A C 1
ATOM 632 O O . PHE A 1 86 ? -5.886 -1.232 18.189 1.00 89.44 86 PHE A O 1
ATOM 639 N N . ASP A 1 87 ? -5.395 -3.377 17.751 1.00 84.94 87 ASP A N 1
ATOM 640 C CA . ASP A 1 87 ? -6.305 -3.561 16.613 1.00 84.94 87 ASP A CA 1
ATOM 641 C C . ASP A 1 87 ? -7.663 -3.969 17.203 1.00 84.94 87 ASP A C 1
ATOM 643 O O . ASP A 1 87 ? -7.743 -4.951 17.953 1.00 84.94 87 ASP A O 1
ATOM 647 N N . SER A 1 88 ? -8.685 -3.133 17.011 1.00 84.44 88 SER A N 1
ATOM 648 C CA . SER A 1 88 ? -9.956 -3.268 17.736 1.00 84.44 88 SER A CA 1
ATOM 649 C C . SER A 1 88 ? -11.089 -3.828 16.886 1.00 84.44 88 SER A C 1
ATOM 651 O O . SER A 1 88 ? -12.006 -4.430 17.439 1.00 84.44 88 SER A O 1
ATOM 653 N N . ASP A 1 89 ? -11.044 -3.674 15.574 1.00 69.56 89 ASP A N 1
ATOM 654 C CA . ASP A 1 89 ? -12.097 -4.077 14.637 1.00 69.56 89 ASP A CA 1
ATOM 655 C C . ASP A 1 89 ? -11.679 -5.202 13.693 1.00 69.56 89 ASP A C 1
ATOM 657 O O . ASP A 1 89 ? -12.522 -5.668 12.924 1.00 69.56 89 ASP A O 1
ATOM 661 N N . ALA A 1 90 ? -10.448 -5.710 13.829 1.00 68.25 90 ALA A N 1
ATOM 662 C CA . ALA A 1 90 ? -9.901 -6.750 12.972 1.00 68.25 90 ALA A CA 1
ATOM 663 C C . ALA A 1 90 ? -10.003 -6.350 11.496 1.00 68.25 90 ALA A C 1
ATOM 665 O O . ALA A 1 90 ? -10.401 -7.166 10.651 1.00 68.25 90 ALA A O 1
ATOM 666 N N . ASP A 1 91 ? -9.675 -5.086 11.209 1.00 66.06 91 ASP A N 1
ATOM 667 C CA . ASP A 1 91 ? -9.646 -4.584 9.850 1.00 66.06 91 ASP A CA 1
ATOM 668 C C . ASP A 1 91 ? -8.740 -5.455 8.948 1.00 66.06 91 ASP A C 1
ATOM 670 O O . ASP A 1 91 ? -7.806 -6.128 9.409 1.00 66.06 91 ASP A O 1
ATOM 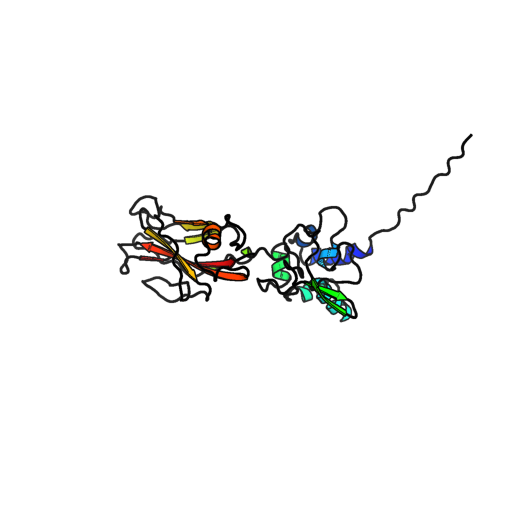674 N N . PRO A 1 92 ? -8.971 -5.471 7.623 1.00 55.66 92 PRO A N 1
ATOM 675 C CA . PRO A 1 92 ? -8.149 -6.253 6.698 1.00 55.66 92 PRO A CA 1
ATOM 676 C C . PRO A 1 92 ? -6.666 -5.849 6.663 1.00 55.66 92 PRO A C 1
ATOM 678 O O . PRO A 1 92 ? -5.862 -6.539 6.034 1.00 55.66 92 PRO A O 1
ATOM 681 N N . THR A 1 93 ? -6.299 -4.721 7.274 1.00 59.19 93 THR A N 1
ATOM 682 C CA . THR A 1 93 ? -4.933 -4.191 7.326 1.00 59.19 93 THR A CA 1
ATOM 683 C C . THR A 1 93 ? -4.197 -4.547 8.624 1.00 59.19 93 THR A C 1
ATOM 685 O O . THR A 1 93 ? -2.991 -4.302 8.709 1.00 59.19 93 THR A O 1
ATOM 688 N N . ALA A 1 94 ? -4.886 -5.165 9.592 1.00 71.94 94 ALA A N 1
ATOM 689 C CA . ALA A 1 94 ? -4.442 -5.378 10.966 1.00 71.94 94 ALA A CA 1
ATOM 690 C C . ALA A 1 94 ? -3.896 -4.094 11.624 1.00 71.94 94 ALA A C 1
ATOM 692 O O . ALA A 1 94 ? -2.881 -4.125 12.338 1.00 71.94 94 ALA A O 1
ATOM 693 N N . SER A 1 95 ? -4.505 -2.940 11.324 1.00 78.44 95 SER A N 1
ATOM 694 C CA . SER A 1 95 ? -4.041 -1.660 11.855 1.00 78.44 95 SER A CA 1
ATOM 695 C C . SER A 1 95 ? -4.405 -1.525 13.329 1.00 78.44 95 SER A C 1
ATOM 697 O O . SER A 1 95 ? -5.513 -1.789 13.771 1.00 78.44 95 SER A O 1
ATOM 699 N N . THR A 1 96 ? -3.447 -1.068 14.135 1.00 89.38 96 THR A N 1
ATOM 700 C CA . THR A 1 96 ? -3.763 -0.629 15.501 1.00 89.38 96 THR A CA 1
ATOM 701 C C . THR A 1 96 ? -4.577 0.661 15.450 1.00 89.38 96 THR A C 1
ATOM 703 O O . THR A 1 96 ? -4.287 1.491 14.588 1.00 89.38 96 THR A O 1
ATOM 706 N N . ASN A 1 97 ? -5.409 0.936 16.455 1.00 90.31 97 ASN A N 1
ATOM 707 C CA . ASN A 1 97 ? -6.161 2.192 16.579 1.00 90.31 97 ASN A CA 1
ATOM 708 C C . ASN A 1 97 ? -5.297 3.445 16.345 1.00 90.31 97 ASN A C 1
ATOM 710 O O . ASN A 1 97 ? -5.753 4.433 15.791 1.00 90.31 97 ASN A O 1
ATOM 714 N N . THR A 1 98 ? -4.024 3.442 16.757 1.00 89.38 98 THR A N 1
ATOM 715 C CA . THR A 1 98 ? -3.119 4.587 16.531 1.00 89.38 98 THR A CA 1
ATOM 716 C C . THR A 1 98 ? -2.795 4.805 15.050 1.00 89.38 98 THR A C 1
ATOM 718 O O . THR A 1 98 ? -2.651 5.950 14.626 1.00 89.38 98 THR A O 1
ATOM 721 N N . ILE A 1 99 ? -2.670 3.728 14.270 1.00 83.69 99 ILE A N 1
ATOM 722 C CA . ILE A 1 99 ? -2.466 3.780 12.815 1.00 83.69 99 ILE A CA 1
ATOM 723 C C . ILE A 1 99 ? -3.733 4.313 12.148 1.00 83.69 99 ILE A C 1
ATOM 725 O O . ILE A 1 99 ? -3.641 5.235 11.342 1.00 83.69 99 ILE A O 1
ATOM 729 N N . GLU A 1 100 ? -4.895 3.797 12.541 1.00 85.50 100 GLU A N 1
ATOM 730 C CA . GLU A 1 100 ? -6.195 4.237 12.029 1.00 85.50 100 GLU A CA 1
ATOM 731 C C . GLU A 1 100 ? -6.419 5.734 12.288 1.00 85.50 100 GLU A C 1
ATOM 733 O O . GLU A 1 100 ? -6.573 6.540 11.369 1.00 85.50 100 GLU A O 1
ATOM 738 N N . ILE A 1 101 ? -6.286 6.149 13.550 1.00 87.12 101 ILE A N 1
ATOM 739 C CA . ILE A 1 101 ? -6.438 7.546 13.966 1.00 87.12 101 ILE A CA 1
ATOM 740 C C . ILE A 1 101 ? -5.426 8.446 13.243 1.00 87.12 101 ILE A C 1
ATOM 742 O O . ILE A 1 101 ? -5.767 9.545 12.806 1.00 87.12 101 ILE A O 1
ATOM 746 N N . GLY A 1 102 ? -4.180 7.987 13.081 1.00 83.94 102 GLY A N 1
ATOM 747 C CA . GLY A 1 102 ? -3.141 8.711 12.345 1.00 83.94 102 GLY A CA 1
ATOM 748 C C . GLY A 1 102 ? -3.436 8.866 10.848 1.00 83.94 102 GLY A C 1
ATOM 749 O O . GLY A 1 102 ? -2.980 9.832 10.236 1.00 83.94 102 GLY A O 1
ATOM 750 N N . ALA A 1 103 ? -4.219 7.954 10.270 1.00 77.44 103 ALA A N 1
ATOM 751 C CA . ALA A 1 103 ? -4.698 8.007 8.892 1.00 77.44 103 ALA A CA 1
ATOM 752 C C . ALA A 1 103 ? -6.022 8.775 8.739 1.00 77.44 103 ALA A C 1
ATOM 754 O O . ALA A 1 103 ? -6.571 8.834 7.636 1.00 77.44 103 ALA A O 1
ATOM 755 N N . ASN A 1 104 ? -6.530 9.377 9.820 1.00 80.12 104 ASN A N 1
ATOM 756 C CA . ASN A 1 104 ? -7.858 9.975 9.880 1.00 80.12 104 ASN A CA 1
ATOM 757 C C . ASN A 1 104 ? -8.965 8.970 9.526 1.00 80.12 104 ASN A C 1
ATOM 759 O O . ASN A 1 104 ? -9.893 9.321 8.796 1.00 80.12 104 ASN A O 1
ATOM 763 N N . SER A 1 105 ? -8.860 7.726 9.991 1.00 82.31 105 SER A N 1
ATOM 764 C CA . SER A 1 105 ? -9.907 6.707 9.885 1.00 82.31 105 SER A CA 1
ATOM 765 C C . SER A 1 105 ? -10.460 6.325 11.258 1.00 82.31 105 SER A C 1
ATOM 767 O O . SER A 1 105 ? -9.917 6.724 12.286 1.00 82.31 105 SER A O 1
ATOM 769 N N . GLN A 1 106 ? -11.595 5.632 11.290 1.00 86.38 106 GLN A N 1
ATOM 770 C CA . GLN A 1 106 ? -12.340 5.357 12.512 1.00 86.38 106 GLN A CA 1
ATOM 771 C C . GLN A 1 106 ? -11.801 4.154 13.301 1.00 86.38 106 GLN A C 1
ATOM 773 O O . GLN A 1 106 ? -12.041 3.028 12.891 1.00 86.38 106 GLN A O 1
ATOM 778 N N . PRO A 1 107 ? -11.238 4.350 14.505 1.00 89.12 107 PRO A N 1
ATOM 779 C CA . PRO A 1 107 ? -10.816 3.227 15.323 1.00 89.12 107 PRO A CA 1
ATOM 780 C C . PRO A 1 107 ? -12.009 2.400 15.810 1.00 89.12 107 PRO A C 1
ATOM 782 O O . PRO A 1 107 ? -12.988 2.938 16.350 1.00 89.12 107 PRO A O 1
ATOM 785 N N . GLY A 1 108 ? -11.899 1.079 15.694 1.00 90.06 108 GLY A N 1
ATOM 786 C CA . GLY A 1 108 ? -12.932 0.149 16.142 1.00 90.06 108 GLY A CA 1
ATOM 787 C C . GLY A 1 108 ? -14.151 0.084 15.220 1.00 90.06 108 GLY A C 1
ATOM 788 O O . GLY A 1 108 ? -15.208 -0.372 15.676 1.00 90.06 108 GLY A O 1
ATOM 789 N N . TRP A 1 109 ? -14.001 0.540 13.975 1.00 88.62 109 TRP A N 1
ATOM 790 C CA . TRP A 1 109 ? -14.949 0.377 12.890 1.00 88.62 109 TRP A CA 1
ATOM 791 C C . TRP A 1 109 ? -14.265 -0.090 11.605 1.00 88.62 109 TRP A C 1
ATOM 793 O O . TRP A 1 109 ? -13.544 0.667 10.970 1.00 88.62 109 TRP A O 1
ATOM 803 N N . THR A 1 110 ? -14.679 -1.253 11.113 1.00 85.50 110 THR A N 1
ATOM 804 C CA . THR A 1 110 ? -14.272 -1.766 9.805 1.00 85.50 110 THR A CA 1
ATOM 805 C C . THR A 1 110 ? -15.455 -1.928 8.851 1.00 85.50 110 THR A C 1
ATOM 807 O O . THR A 1 110 ? -16.624 -2.040 9.250 1.00 85.50 110 THR A O 1
ATOM 810 N N . THR A 1 111 ? -15.168 -1.937 7.553 1.00 81.50 111 THR A N 1
ATOM 811 C CA . THR A 1 111 ? -16.161 -2.161 6.500 1.00 81.50 111 THR A CA 1
ATOM 812 C C . THR A 1 111 ? -16.802 -3.551 6.603 1.00 81.50 111 THR A C 1
ATOM 814 O O . THR A 1 111 ? -16.124 -4.570 6.667 1.00 81.50 111 THR A O 1
ATOM 817 N N . GLY A 1 112 ? -18.136 -3.618 6.519 1.00 79.50 112 GLY A N 1
ATOM 818 C CA . GLY A 1 112 ? -18.887 -4.879 6.488 1.00 79.50 112 GLY A CA 1
ATOM 819 C C . GLY A 1 112 ? -19.259 -5.438 7.865 1.00 79.50 112 GLY A C 1
ATOM 820 O O . GLY A 1 112 ? -19.158 -4.767 8.891 1.00 79.50 112 GLY A O 1
ATOM 821 N N . ALA A 1 113 ? -19.752 -6.678 7.883 1.00 85.19 113 ALA A N 1
ATOM 822 C CA . ALA A 1 113 ? -20.332 -7.321 9.063 1.00 85.19 113 ALA A CA 1
ATOM 823 C C . ALA A 1 113 ? -19.264 -7.950 9.978 1.00 85.19 113 ALA A C 1
ATOM 825 O O . ALA A 1 113 ? -19.330 -9.137 10.290 1.00 85.19 113 ALA A O 1
ATOM 826 N N . HIS A 1 114 ? -18.282 -7.152 10.395 1.00 84.88 114 HIS A N 1
ATOM 827 C CA . HIS A 1 114 ? -17.152 -7.575 11.235 1.00 84.88 114 HIS A CA 1
ATOM 828 C C . HIS A 1 114 ? -17.111 -6.854 12.593 1.00 84.88 114 HIS A C 1
ATOM 830 O O . HIS A 1 114 ? -16.383 -7.253 13.499 1.00 84.88 114 HIS A O 1
ATOM 836 N N . ASN A 1 115 ? -17.953 -5.839 12.782 1.00 89.69 115 ASN A N 1
ATOM 837 C CA . ASN A 1 115 ? -17.938 -5.005 13.978 1.00 89.69 115 ASN A CA 1
ATOM 838 C C . ASN A 1 115 ? -18.664 -5.678 15.143 1.00 89.69 115 ASN A C 1
ATOM 840 O O . ASN A 1 115 ? -19.651 -6.396 14.957 1.00 89.69 115 ASN A O 1
ATOM 844 N N . THR A 1 116 ? -18.199 -5.409 16.363 1.00 92.75 116 THR A N 1
ATOM 845 C CA . THR A 1 116 ? -18.829 -5.902 17.593 1.00 92.75 116 THR A CA 1
ATOM 846 C C . THR A 1 116 ? -19.352 -4.742 18.428 1.00 92.75 116 THR A C 1
ATOM 848 O O . THR A 1 116 ? -18.603 -3.837 18.792 1.00 92.75 116 THR A O 1
ATOM 851 N N . GLU A 1 117 ? -20.637 -4.796 18.768 1.00 94.81 117 GLU A N 1
ATOM 852 C CA . GLU A 1 117 ? -21.247 -3.915 19.758 1.00 94.81 117 GLU A CA 1
ATOM 853 C C . GLU A 1 117 ? -21.031 -4.492 21.158 1.00 94.81 117 GLU A C 1
ATOM 855 O O . GLU A 1 117 ? -21.417 -5.629 21.438 1.00 94.81 117 GLU A O 1
ATOM 860 N N . TYR A 1 118 ? -20.434 -3.713 22.057 1.00 95.62 118 TYR A N 1
ATOM 861 C CA . TYR A 1 118 ? -20.181 -4.124 23.436 1.00 95.62 118 TYR A CA 1
ATOM 862 C C . TYR A 1 118 ? -21.119 -3.429 24.415 1.00 95.62 118 TYR A C 1
ATOM 864 O O . TYR A 1 118 ? -21.346 -2.227 24.324 1.00 95.62 118 TYR A O 1
ATOM 872 N N . PHE A 1 119 ? -21.581 -4.173 25.414 1.00 94.94 119 PHE A N 1
ATOM 873 C CA . PHE A 1 119 ? -22.308 -3.704 26.590 1.00 94.94 119 PHE A CA 1
ATOM 874 C C . PHE A 1 119 ? -21.584 -4.181 27.854 1.00 94.94 119 PHE A C 1
ATOM 876 O O . PHE A 1 119 ? -20.755 -5.087 27.821 1.00 94.94 119 PHE A O 1
ATOM 883 N N . THR A 1 120 ? -21.950 -3.644 29.018 1.00 92.12 120 THR A N 1
ATOM 884 C CA . THR A 1 120 ? -21.317 -4.024 30.297 1.00 92.12 120 THR A CA 1
ATOM 885 C C . THR A 1 120 ? -21.475 -5.502 30.665 1.00 92.12 120 THR A C 1
ATOM 887 O O . THR A 1 120 ? -20.727 -6.006 31.496 1.00 92.12 120 THR A O 1
ATOM 890 N N . SER A 1 121 ? -22.467 -6.183 30.089 1.00 92.12 121 SER A N 1
ATOM 891 C CA . SER A 1 121 ? -22.818 -7.573 30.401 1.00 92.12 121 SER A CA 1
ATOM 892 C C . SER A 1 121 ? -22.927 -8.480 29.176 1.00 92.12 121 SER A C 1
ATOM 894 O O . SER A 1 121 ? -23.251 -9.654 29.329 1.00 92.12 121 SER A O 1
ATOM 896 N N . SER A 1 122 ? -22.726 -7.960 27.966 1.00 95.19 122 SER A N 1
ATOM 897 C CA . SER A 1 122 ? -22.954 -8.711 26.727 1.00 95.19 122 SER A CA 1
ATOM 898 C C . SER A 1 122 ? -22.207 -8.086 25.555 1.00 95.19 122 SER A C 1
ATOM 900 O O . SER A 1 122 ? -21.801 -6.930 25.620 1.00 95.19 122 SER A O 1
ATOM 902 N N . SER A 1 123 ? -22.066 -8.830 24.464 1.00 95.06 123 SER A N 1
ATOM 903 C CA . SER A 1 123 ? -21.643 -8.290 23.175 1.00 95.06 123 SER A CA 1
ATOM 904 C C . SER A 1 123 ? -22.449 -8.905 22.034 1.00 95.06 123 SER A C 1
ATOM 906 O O . SER A 1 123 ? -22.941 -10.031 22.144 1.00 95.06 123 SER A O 1
ATOM 908 N N . THR A 1 124 ? -22.572 -8.153 20.944 1.00 96.12 124 THR A N 1
ATOM 909 C CA . THR A 1 124 ? -23.234 -8.566 19.705 1.00 96.12 124 THR A CA 1
ATOM 910 C C . THR A 1 124 ? -22.230 -8.437 18.552 1.00 96.12 124 THR A C 1
ATOM 912 O O . THR A 1 124 ? -21.934 -7.314 18.145 1.00 96.12 124 THR A O 1
ATOM 915 N N . PRO A 1 125 ? -21.658 -9.546 18.045 1.00 93.62 125 PRO A N 1
ATOM 916 C CA . PRO A 1 125 ? -20.685 -9.517 16.950 1.00 93.62 125 PRO A CA 1
ATOM 917 C C . PRO A 1 125 ? -21.351 -9.485 15.562 1.00 93.62 125 PRO A C 1
ATOM 919 O O . PRO A 1 125 ? -22.559 -9.687 15.435 1.00 93.62 125 PRO A O 1
ATOM 922 N N . ASN A 1 126 ? -20.528 -9.332 14.520 1.00 90.12 126 ASN A N 1
ATOM 923 C CA . ASN A 1 126 ? -20.889 -9.406 13.097 1.00 90.12 126 ASN A CA 1
ATOM 924 C C . ASN A 1 126 ? -21.919 -8.361 12.639 1.00 90.12 126 ASN A C 1
ATOM 926 O O . ASN A 1 126 ? -22.854 -8.664 11.894 1.00 90.12 126 ASN A O 1
ATOM 930 N N . LEU A 1 127 ? -21.761 -7.122 13.100 1.00 91.12 127 LEU A N 1
ATOM 931 C CA . LEU A 1 127 ? -22.616 -6.004 12.723 1.00 91.12 127 LEU A CA 1
ATOM 932 C C . LEU A 1 127 ? -21.944 -5.121 11.667 1.00 91.12 127 LEU A C 1
ATOM 934 O O . LEU A 1 127 ? -20.720 -4.992 11.617 1.00 91.12 127 LEU A O 1
ATOM 938 N N . ASN A 1 128 ? -22.769 -4.498 10.826 1.00 87.94 128 ASN A N 1
ATOM 939 C CA . ASN A 1 128 ? -22.310 -3.464 9.904 1.00 87.94 128 ASN A CA 1
ATOM 940 C C . ASN A 1 128 ? -22.032 -2.153 10.662 1.00 87.94 128 ASN A C 1
ATOM 942 O O . ASN A 1 128 ? -22.719 -1.868 11.649 1.00 87.94 128 ASN A O 1
ATOM 946 N N . PRO A 1 129 ? -21.082 -1.334 10.185 1.00 86.00 129 PRO A N 1
ATOM 947 C CA . PRO A 1 129 ? -20.826 -0.012 10.741 1.00 86.00 129 PRO A CA 1
ATOM 948 C C . PRO A 1 129 ? -22.034 0.925 10.508 1.00 86.00 129 PRO A C 1
ATOM 950 O O . PRO A 1 129 ? -22.784 0.742 9.539 1.00 86.00 129 PRO A O 1
ATOM 953 N N . PRO A 1 130 ? -22.256 1.945 11.359 1.00 84.50 130 PRO A N 1
ATOM 954 C CA . PRO A 1 130 ? -23.311 2.929 11.156 1.00 84.50 130 PRO A CA 1
ATOM 955 C C . PRO A 1 130 ? -23.144 3.675 9.828 1.00 84.50 130 PRO A C 1
ATOM 957 O O . PRO A 1 130 ? -22.135 4.337 9.603 1.00 84.50 130 PRO A O 1
ATOM 960 N N . ALA A 1 131 ? -24.184 3.667 8.988 1.00 77.94 131 ALA A N 1
ATOM 961 C CA . ALA A 1 131 ? -24.186 4.352 7.686 1.00 77.94 131 ALA A CA 1
ATOM 962 C C . ALA A 1 131 ? -24.005 5.885 7.767 1.00 77.94 131 ALA A C 1
ATOM 964 O O . ALA A 1 131 ? -23.828 6.552 6.754 1.00 77.94 131 ALA A O 1
ATOM 965 N N . SER A 1 132 ? -24.101 6.455 8.967 1.00 72.00 132 SER A N 1
ATOM 966 C CA . SER A 1 132 ? -23.897 7.876 9.264 1.00 72.00 132 SER A CA 1
ATOM 967 C C . SER A 1 132 ? -22.432 8.272 9.459 1.00 72.00 132 SER A C 1
ATOM 969 O O . SER A 1 132 ? -22.147 9.462 9.583 1.00 72.00 132 SER A O 1
ATOM 971 N N . ILE A 1 133 ? -21.507 7.313 9.543 1.00 75.50 133 ILE A N 1
ATOM 972 C CA . ILE A 1 133 ? -20.078 7.619 9.498 1.00 75.50 133 ILE A CA 1
ATOM 973 C C . ILE A 1 133 ? -19.738 7.960 8.044 1.00 75.50 133 ILE A C 1
ATOM 975 O O . ILE A 1 133 ? -19.961 7.147 7.152 1.00 75.50 133 ILE A O 1
ATOM 979 N N . LEU A 1 134 ? -19.263 9.185 7.804 1.00 65.31 134 LEU A N 1
ATOM 980 C CA . LEU A 1 134 ? -18.996 9.695 6.454 1.00 65.31 134 LEU A CA 1
ATOM 981 C C . LEU A 1 134 ? -17.507 9.681 6.090 1.00 65.31 134 LEU A C 1
ATOM 983 O O . LEU A 1 134 ? -17.182 9.787 4.910 1.00 65.31 134 LEU A O 1
ATOM 987 N N . GLY A 1 135 ? -16.610 9.584 7.076 1.00 67.06 135 GLY A N 1
ATOM 988 C CA . GLY A 1 135 ? -15.183 9.391 6.827 1.00 67.06 135 GLY A CA 1
ATOM 989 C C . GLY A 1 135 ? -14.789 7.924 6.680 1.00 67.06 135 GLY A C 1
ATOM 990 O O . GLY A 1 135 ? -15.617 7.022 6.799 1.00 67.06 135 GLY A O 1
ATOM 991 N N . ASN A 1 136 ? -13.502 7.701 6.419 1.00 76.06 136 ASN A N 1
ATOM 992 C CA . ASN A 1 136 ? -12.957 6.360 6.229 1.00 76.06 136 ASN A CA 1
ATOM 993 C C . ASN A 1 136 ? -13.119 5.540 7.517 1.00 76.06 136 ASN A C 1
ATOM 995 O O . ASN A 1 136 ? -12.766 6.022 8.595 1.00 76.06 136 ASN A O 1
ATOM 999 N N . LEU A 1 137 ? -13.673 4.333 7.395 1.00 80.44 137 LEU A N 1
ATOM 1000 C CA . LEU A 1 137 ? -13.795 3.396 8.510 1.00 80.44 137 LEU A CA 1
ATOM 1001 C C . LEU A 1 137 ? -12.418 2.840 8.831 1.00 80.44 137 LEU A C 1
ATOM 1003 O O . LEU A 1 137 ? -11.789 3.253 9.790 1.00 80.44 137 LEU A O 1
ATOM 1007 N N . ASP A 1 138 ? -11.889 2.084 7.890 1.00 77.69 138 ASP A N 1
ATOM 1008 C CA . ASP A 1 138 ? -10.527 1.595 7.928 1.00 77.69 138 ASP A CA 1
ATOM 1009 C C . ASP A 1 138 ? -9.572 2.690 7.440 1.00 77.69 138 ASP A C 1
ATOM 1011 O O . ASP A 1 138 ? -9.958 3.518 6.594 1.00 77.69 138 ASP A O 1
ATOM 1015 N N . PRO A 1 139 ? -8.309 2.722 7.897 1.00 72.31 139 PRO A N 1
ATOM 1016 C CA . PRO A 1 139 ? -7.288 3.478 7.199 1.00 72.31 139 PRO A CA 1
ATOM 1017 C C . PRO A 1 139 ? -7.344 2.961 5.774 1.00 72.31 139 PRO A C 1
ATOM 1019 O O . PRO A 1 139 ? -7.198 1.758 5.551 1.00 72.31 139 PRO A O 1
ATOM 1022 N N . GLY A 1 140 ? -7.646 3.842 4.808 1.00 61.88 140 GLY A N 1
ATOM 1023 C CA . GLY A 1 140 ? -7.692 3.423 3.413 1.00 61.88 140 GLY A CA 1
ATOM 1024 C C . GLY A 1 140 ? -6.428 2.610 3.183 1.00 61.88 140 GLY A C 1
ATOM 1025 O O . GLY A 1 140 ? -5.359 3.053 3.587 1.00 61.88 140 GLY A O 1
ATOM 1026 N N . CYS A 1 141 ? -6.523 1.402 2.643 1.00 57.00 141 CYS A N 1
ATOM 1027 C CA . CYS A 1 141 ? -5.417 0.428 2.615 1.00 57.00 141 CYS A CA 1
ATOM 1028 C C . CYS A 1 141 ? -4.152 0.955 1.893 1.00 57.00 141 CYS A C 1
ATOM 1030 O O . CYS A 1 141 ? -3.100 0.319 1.895 1.00 57.00 141 CYS A O 1
ATOM 1032 N N . GLY A 1 142 ? -4.216 2.178 1.349 1.00 49.94 142 GLY A N 1
ATOM 1033 C CA . GLY A 1 142 ? -3.090 3.080 1.098 1.00 49.94 142 GLY A CA 1
ATOM 1034 C C . GLY A 1 142 ? -2.286 3.556 2.328 1.00 49.94 142 GLY A C 1
ATOM 1035 O O . GLY A 1 142 ? -1.301 4.265 2.136 1.00 49.94 142 GLY A O 1
ATOM 1036 N N . GLY A 1 143 ? -2.615 3.141 3.558 1.00 49.78 143 GLY A N 1
ATOM 1037 C CA . GLY A 1 143 ? -1.838 3.389 4.782 1.00 49.78 143 GLY A CA 1
ATOM 1038 C C . GLY A 1 143 ? -0.449 2.736 4.813 1.00 49.78 143 GLY A C 1
ATOM 1039 O O . GLY A 1 143 ? 0.335 2.984 5.723 1.00 49.78 143 GLY A O 1
ATOM 1040 N N . SER A 1 144 ? -0.083 1.943 3.806 1.00 63.38 144 SER A N 1
ATOM 1041 C CA . SER A 1 144 ? 1.292 1.461 3.664 1.00 63.38 144 SER A CA 1
ATOM 1042 C C . SER A 1 144 ? 1.714 1.287 2.209 1.00 63.38 144 SER A C 1
ATOM 1044 O O . SER A 1 144 ? 2.334 0.285 1.859 1.00 63.38 144 SER A O 1
ATOM 1046 N N . ILE A 1 145 ? 1.452 2.288 1.351 1.00 81.25 145 ILE A N 1
ATOM 1047 C CA . ILE A 1 145 ? 2.290 2.418 0.150 1.00 81.25 145 ILE A CA 1
ATOM 1048 C C . ILE A 1 145 ? 3.699 2.750 0.628 1.00 81.25 145 ILE A C 1
ATOM 1050 O O . ILE A 1 145 ? 4.011 3.893 0.962 1.00 81.25 145 ILE A O 1
ATOM 1054 N N . ALA A 1 146 ? 4.549 1.734 0.685 1.00 85.81 146 ALA A N 1
ATOM 1055 C CA . ALA A 1 146 ? 5.925 1.887 1.114 1.00 85.81 146 ALA A CA 1
ATOM 1056 C C . ALA A 1 146 ? 6.864 1.558 -0.036 1.00 85.81 146 ALA A C 1
ATOM 1058 O O . ALA A 1 146 ? 6.771 0.514 -0.683 1.00 85.81 146 ALA A O 1
ATOM 1059 N N . VAL A 1 147 ? 7.799 2.471 -0.269 1.00 93.19 147 VAL A N 1
ATOM 1060 C CA . VAL A 1 147 ? 8.930 2.237 -1.153 1.00 93.19 147 VAL A CA 1
ATOM 1061 C C . VAL A 1 147 ? 10.013 1.510 -0.359 1.00 93.19 147 VAL A C 1
ATOM 1063 O O . VAL A 1 147 ? 10.378 1.942 0.732 1.00 93.19 147 VAL A O 1
ATOM 1066 N N . TYR A 1 148 ? 10.543 0.417 -0.898 1.00 94.00 148 TYR A N 1
ATOM 1067 C CA . TYR A 1 148 ? 11.594 -0.375 -0.260 1.00 94.00 148 TYR A CA 1
ATOM 1068 C C . TYR A 1 148 ? 12.587 -0.918 -1.292 1.00 94.00 148 TYR A C 1
ATOM 1070 O O . TYR A 1 148 ? 12.397 -0.765 -2.501 1.00 94.00 148 TYR A O 1
ATOM 1078 N N . CYS A 1 149 ? 13.632 -1.598 -0.807 1.00 96.06 149 CYS A N 1
ATOM 1079 C CA . CYS A 1 149 ? 14.716 -2.148 -1.623 1.00 96.06 149 CYS A CA 1
ATOM 1080 C C . CYS A 1 149 ? 15.537 -1.059 -2.346 1.00 96.06 149 CYS A C 1
ATOM 1082 O O . CYS A 1 149 ? 15.252 0.134 -2.249 1.00 96.06 149 CYS A O 1
ATOM 1084 N N . THR A 1 150 ? 16.580 -1.470 -3.066 1.00 96.69 150 THR A N 1
ATOM 1085 C CA . THR A 1 150 ? 17.519 -0.553 -3.724 1.00 96.69 150 THR A CA 1
ATOM 1086 C C . THR A 1 150 ? 17.551 -0.806 -5.223 1.00 96.69 150 THR A C 1
ATOM 1088 O O . THR A 1 150 ? 17.744 -1.939 -5.664 1.00 96.69 150 THR A O 1
ATOM 1091 N N . SER A 1 151 ? 17.404 0.262 -6.006 1.00 97.00 151 SER A N 1
ATOM 1092 C CA . SER A 1 151 ? 17.510 0.213 -7.464 1.00 97.00 151 SER A CA 1
ATOM 1093 C C . SER A 1 151 ? 18.925 -0.120 -7.932 1.00 97.00 151 SER A C 1
ATOM 1095 O O . SER A 1 151 ? 19.916 0.300 -7.334 1.00 97.00 151 SER A O 1
ATOM 1097 N N . LYS A 1 152 ? 19.023 -0.806 -9.071 1.00 96.75 152 LYS A N 1
ATOM 1098 C CA . LYS A 1 152 ? 20.279 -0.993 -9.804 1.00 96.75 152 LYS A CA 1
ATOM 1099 C C . LYS A 1 152 ? 20.586 0.264 -10.620 1.00 96.75 152 LYS A C 1
ATOM 1101 O O . LYS A 1 152 ? 19.759 0.670 -11.436 1.00 96.75 152 LYS A O 1
ATOM 1106 N N . VAL A 1 153 ? 21.788 0.825 -10.476 1.00 97.88 153 VAL A N 1
ATOM 1107 C CA . VAL A 1 153 ? 22.298 1.820 -11.436 1.00 97.88 153 VAL A CA 1
ATOM 1108 C C . VAL A 1 153 ? 22.547 1.110 -12.768 1.00 97.88 153 VAL A C 1
ATOM 1110 O O . VAL A 1 153 ? 23.250 0.100 -12.818 1.00 97.88 153 VAL A O 1
ATOM 1113 N N . ASN A 1 154 ? 21.920 1.589 -13.837 1.00 96.69 154 ASN A N 1
ATOM 1114 C CA . ASN A 1 154 ? 22.001 0.957 -15.153 1.00 96.69 154 ASN A CA 1
ATOM 1115 C C . ASN A 1 154 ? 23.269 1.374 -15.924 1.00 96.69 154 ASN A C 1
ATOM 1117 O O . ASN A 1 154 ? 24.050 2.202 -15.456 1.00 96.69 154 ASN A O 1
ATOM 1121 N N . SER A 1 155 ? 23.486 0.805 -17.112 1.00 97.88 155 SER A N 1
ATOM 1122 C CA . SER A 1 155 ? 24.704 1.026 -17.910 1.00 97.88 155 SER A CA 1
ATOM 1123 C C . SER A 1 155 ? 24.942 2.479 -18.343 1.00 97.88 155 SER A C 1
ATOM 1125 O O . SER A 1 155 ? 26.065 2.835 -18.690 1.00 97.88 155 SER A O 1
ATOM 1127 N N . LEU A 1 156 ? 23.907 3.322 -18.297 1.00 97.62 156 LEU A N 1
ATOM 1128 C CA . LEU A 1 156 ? 23.965 4.749 -18.620 1.00 97.62 156 LEU A CA 1
ATOM 1129 C C . LEU A 1 156 ? 23.998 5.641 -17.371 1.00 97.62 156 LEU A C 1
ATOM 1131 O O . LEU A 1 156 ? 23.917 6.862 -17.484 1.00 97.62 156 LEU A O 1
ATOM 1135 N N . GLY A 1 157 ? 24.101 5.047 -16.181 1.00 97.62 157 GLY A N 1
ATOM 1136 C CA . GLY A 1 157 ? 24.127 5.774 -14.916 1.00 97.62 157 GLY A CA 1
ATOM 1137 C C . GLY A 1 157 ? 22.752 6.201 -14.399 1.00 97.62 157 GLY A C 1
ATOM 1138 O O . GLY A 1 157 ? 22.690 6.954 -13.431 1.00 97.62 157 GLY A O 1
ATOM 1139 N N . CYS A 1 158 ? 21.647 5.742 -14.997 1.00 97.94 158 CYS A N 1
ATOM 1140 C CA . CYS A 1 158 ? 20.324 6.042 -14.456 1.00 97.94 158 CYS A CA 1
ATOM 1141 C C . CYS A 1 158 ? 19.997 5.136 -13.268 1.00 97.94 158 CYS A C 1
ATOM 1143 O O . CYS A 1 158 ? 20.359 3.957 -13.253 1.00 97.94 158 CYS A O 1
ATOM 1145 N N . THR A 1 159 ? 19.222 5.674 -12.329 1.00 98.12 159 THR A N 1
ATOM 1146 C CA . THR A 1 159 ? 18.700 4.953 -11.165 1.00 98.12 159 THR A CA 1
ATOM 1147 C C . THR A 1 159 ? 17.175 4.895 -11.272 1.00 98.12 159 THR A C 1
ATOM 1149 O O . THR A 1 159 ? 16.515 5.859 -10.873 1.00 98.12 159 THR A O 1
ATOM 1152 N N . PRO A 1 160 ? 16.599 3.810 -11.828 1.00 98.50 160 PRO A N 1
ATOM 1153 C CA . PRO A 1 160 ? 15.154 3.675 -11.962 1.00 98.50 160 PRO A CA 1
ATOM 1154 C C . PRO A 1 160 ? 14.452 3.787 -10.614 1.00 98.50 160 PRO A C 1
ATOM 1156 O O . PRO A 1 160 ? 14.870 3.134 -9.660 1.00 98.50 160 PRO A O 1
ATOM 1159 N N . ALA A 1 161 ? 13.380 4.567 -10.539 1.00 98.25 161 ALA A N 1
ATOM 1160 C CA . ALA A 1 161 ? 12.629 4.780 -9.306 1.00 98.25 161 ALA A CA 1
ATOM 1161 C C . ALA A 1 161 ? 11.154 4.445 -9.524 1.00 98.25 161 ALA A C 1
ATOM 1163 O O . ALA A 1 161 ? 10.486 5.148 -10.283 1.00 98.25 161 ALA A O 1
ATOM 1164 N N . ILE A 1 162 ? 10.665 3.375 -8.888 1.00 98.69 162 ILE A N 1
ATOM 1165 C CA . ILE A 1 162 ? 9.238 3.016 -8.892 1.00 98.69 162 ILE A CA 1
ATOM 1166 C C . ILE A 1 162 ? 8.492 3.740 -7.765 1.00 98.69 162 ILE A C 1
ATOM 1168 O O . ILE A 1 162 ? 9.010 3.872 -6.653 1.00 98.69 162 ILE A O 1
ATOM 1172 N N . SER A 1 163 ? 7.273 4.183 -8.057 1.00 94.94 163 SER A N 1
ATOM 1173 C CA . SER A 1 163 ? 6.310 4.745 -7.114 1.00 94.94 163 SER A CA 1
ATOM 1174 C C . SER A 1 163 ? 4.886 4.281 -7.440 1.00 94.94 163 SER A C 1
ATOM 1176 O O . SER A 1 163 ? 4.601 3.799 -8.539 1.00 94.94 163 SER A O 1
ATOM 1178 N N . MET A 1 164 ? 3.996 4.422 -6.459 1.00 93.56 164 MET A N 1
ATOM 1179 C CA . MET A 1 164 ? 2.564 4.159 -6.578 1.00 93.56 164 MET A CA 1
ATOM 1180 C C . MET A 1 164 ? 1.803 5.366 -6.024 1.00 93.56 164 MET A C 1
ATOM 1182 O O . MET A 1 164 ? 2.189 5.909 -4.987 1.00 93.56 164 MET A O 1
ATOM 1186 N N . THR A 1 165 ? 0.753 5.802 -6.714 1.00 88.25 165 THR A N 1
ATOM 1187 C CA . THR A 1 165 ? -0.142 6.876 -6.265 1.00 88.25 165 THR A CA 1
ATOM 1188 C C . THR A 1 165 ? -1.600 6.443 -6.385 1.00 88.25 165 THR A C 1
ATOM 1190 O O . THR A 1 165 ? -1.986 5.791 -7.350 1.00 88.25 165 THR A O 1
ATOM 1193 N N . GLY A 1 166 ? -2.424 6.817 -5.404 1.00 85.31 166 GLY A N 1
ATOM 1194 C CA . GLY A 1 166 ? -3.773 6.260 -5.253 1.00 85.31 166 GLY A CA 1
ATOM 1195 C C . GLY A 1 166 ? -3.764 4.885 -4.577 1.00 85.31 166 GLY A C 1
ATOM 1196 O O . GLY A 1 166 ? -2.708 4.284 -4.399 1.00 85.31 166 GLY A O 1
ATOM 1197 N N . ALA A 1 167 ? -4.934 4.412 -4.144 1.00 83.00 167 ALA A N 1
ATOM 1198 C CA . ALA A 1 167 ? -5.060 3.158 -3.403 1.00 83.00 167 ALA A CA 1
ATOM 1199 C C . ALA A 1 167 ? -5.373 1.987 -4.354 1.00 83.00 167 ALA A C 1
ATOM 1201 O O . ALA A 1 167 ? -6.339 2.088 -5.124 1.00 83.00 167 ALA A O 1
ATOM 1202 N N . PRO A 1 168 ? -4.608 0.878 -4.310 1.00 89.00 168 PRO A N 1
ATOM 1203 C CA . PRO A 1 168 ? -5.013 -0.341 -4.997 1.00 89.00 168 PRO A CA 1
ATOM 1204 C C . PRO A 1 168 ? -6.326 -0.853 -4.401 1.00 89.00 168 PRO A C 1
ATOM 1206 O O . PRO A 1 168 ? -6.471 -0.847 -3.184 1.00 89.00 168 PRO A O 1
ATOM 1209 N N . SER A 1 169 ? -7.275 -1.285 -5.226 1.00 86.31 169 SER A N 1
ATOM 1210 C CA . SER A 1 169 ? -8.619 -1.708 -4.811 1.00 86.31 169 SER A CA 1
ATOM 1211 C C . SER A 1 169 ? -9.136 -2.831 -5.710 1.00 86.31 169 SER A C 1
ATOM 1213 O O . SER A 1 169 ? -8.902 -2.830 -6.917 1.00 86.31 169 SER A O 1
ATOM 1215 N N . ALA A 1 170 ? -9.828 -3.794 -5.102 1.00 85.44 170 ALA A N 1
ATOM 1216 C CA . ALA A 1 170 ? -10.454 -4.930 -5.767 1.00 85.44 170 ALA A CA 1
ATOM 1217 C C . ALA A 1 170 ? -11.803 -4.572 -6.414 1.00 85.44 170 ALA A C 1
ATOM 1219 O O . ALA A 1 170 ? -12.219 -5.242 -7.359 1.00 85.44 170 ALA A O 1
ATOM 1220 N N . SER A 1 171 ? -12.477 -3.521 -5.938 1.00 81.75 171 SER A N 1
ATOM 1221 C CA . SER A 1 171 ? -13.763 -3.044 -6.464 1.00 81.75 171 SER A CA 1
ATOM 1222 C C . SER A 1 171 ? -13.655 -1.802 -7.343 1.00 81.75 171 SER A C 1
ATOM 1224 O O . SER A 1 171 ? -14.549 -1.555 -8.156 1.00 81.75 171 SER A O 1
ATOM 1226 N N . SER A 1 172 ? -12.579 -1.020 -7.225 1.00 85.31 172 SER A N 1
ATOM 1227 C CA . SER A 1 172 ? -12.347 0.113 -8.117 1.00 85.31 172 SER A CA 1
ATOM 1228 C C . SER A 1 172 ? -11.764 -0.361 -9.445 1.00 85.31 172 SER A C 1
ATOM 1230 O O . SER A 1 172 ? -10.773 -1.079 -9.480 1.00 85.31 172 SER A O 1
ATOM 1232 N N . GLY A 1 173 ? -12.338 0.090 -10.562 1.00 88.62 173 GLY A N 1
ATOM 1233 C CA . GLY A 1 173 ? -11.817 -0.220 -11.899 1.00 88.62 173 GLY A CA 1
ATOM 1234 C C . GLY A 1 173 ? -10.610 0.624 -12.325 1.00 88.62 173 GLY A C 1
ATOM 1235 O O . GLY A 1 173 ? -9.967 0.289 -13.313 1.00 88.62 173 GLY A O 1
ATOM 1236 N N . THR A 1 174 ? -10.315 1.726 -11.623 1.00 92.44 174 THR A N 1
ATOM 1237 C CA . THR A 1 174 ? -9.230 2.681 -11.942 1.00 92.44 174 THR A CA 1
ATOM 1238 C C . THR A 1 174 ? -8.742 3.415 -10.687 1.00 92.44 174 THR A C 1
ATOM 1240 O O . THR A 1 174 ? -9.366 3.326 -9.627 1.00 92.44 174 THR A O 1
ATOM 1243 N N . GLY A 1 175 ? -7.676 4.206 -10.796 1.00 88.81 175 GLY A N 1
ATOM 1244 C CA . GLY A 1 175 ? -7.296 5.206 -9.790 1.00 88.81 175 GLY A CA 1
ATOM 1245 C C . GLY A 1 175 ? -6.098 4.839 -8.917 1.00 88.81 175 GLY A C 1
ATOM 1246 O O . GLY A 1 175 ? -5.812 5.570 -7.972 1.00 88.81 175 GLY A O 1
ATOM 1247 N N . CYS A 1 176 ? -5.383 3.758 -9.241 1.00 92.50 176 CYS A N 1
ATOM 1248 C CA . CYS A 1 176 ? -4.102 3.420 -8.622 1.00 92.50 176 CYS A CA 1
ATOM 1249 C C . CYS A 1 176 ? -3.010 3.414 -9.691 1.00 92.50 176 CYS A C 1
ATOM 1251 O O . CYS A 1 176 ? -2.884 2.462 -10.454 1.00 92.50 176 CYS A O 1
ATOM 1253 N N . SER A 1 177 ? -2.231 4.488 -9.787 1.00 95.75 177 SER A N 1
ATOM 1254 C CA . SER A 1 177 ? -1.186 4.631 -10.798 1.00 95.75 177 SER A CA 1
ATOM 1255 C C . SER A 1 177 ? 0.141 4.076 -10.292 1.00 95.75 177 SER A C 1
ATOM 1257 O O . SER A 1 177 ? 0.697 4.550 -9.302 1.00 95.75 177 SER A O 1
ATOM 1259 N N . LEU A 1 178 ? 0.679 3.097 -11.014 1.00 97.62 178 LEU A N 1
ATOM 1260 C CA . LEU A 1 178 ? 2.067 2.672 -10.898 1.00 97.62 178 LEU A CA 1
ATOM 1261 C C . LEU A 1 178 ? 2.914 3.451 -11.897 1.00 97.62 178 LEU A C 1
ATOM 1263 O O . LEU A 1 178 ? 2.534 3.620 -13.059 1.00 97.62 178 LEU A O 1
ATOM 1267 N N . SER A 1 179 ? 4.078 3.920 -11.454 1.00 98.38 179 SER A N 1
ATOM 1268 C CA . SER A 1 179 ? 5.016 4.653 -12.299 1.00 98.38 179 SER A CA 1
ATOM 1269 C C . SER A 1 179 ? 6.451 4.254 -11.998 1.00 98.38 179 SER A C 1
ATOM 1271 O O . SER A 1 179 ? 6.817 4.017 -10.853 1.00 98.38 179 SER A O 1
ATOM 1273 N N . THR A 1 180 ? 7.293 4.166 -13.023 1.00 98.81 180 THR A N 1
ATOM 1274 C CA . THR A 1 180 ? 8.749 4.080 -12.862 1.00 98.81 180 THR A CA 1
ATOM 1275 C C . THR A 1 180 ? 9.412 5.128 -13.728 1.00 98.81 180 THR A C 1
ATOM 1277 O O . THR A 1 180 ? 9.187 5.148 -14.934 1.00 98.81 180 THR A O 1
ATOM 1280 N N . VAL A 1 181 ? 10.246 5.973 -13.130 1.00 98.69 181 VAL A N 1
ATOM 1281 C CA . VAL A 1 181 ? 10.980 7.050 -13.817 1.00 98.69 181 VAL A CA 1
ATOM 1282 C C . VAL A 1 181 ? 12.482 6.779 -13.823 1.00 98.69 181 VAL A C 1
ATOM 1284 O O . VAL A 1 181 ? 12.948 5.846 -13.169 1.00 98.69 181 VAL A O 1
ATOM 1287 N N . ASN A 1 182 ? 13.246 7.603 -14.547 1.00 97.88 182 ASN A N 1
ATOM 1288 C CA . ASN A 1 182 ? 14.704 7.491 -14.673 1.00 97.88 182 ASN A CA 1
ATOM 1289 C C . ASN A 1 182 ? 15.157 6.136 -15.249 1.00 97.88 182 ASN A C 1
ATOM 1291 O O . ASN A 1 182 ? 16.220 5.621 -14.895 1.00 97.88 182 ASN A O 1
ATOM 1295 N N . VAL A 1 183 ? 14.351 5.542 -16.135 1.00 98.50 183 VAL A N 1
ATOM 1296 C CA . VAL A 1 183 ? 14.751 4.365 -16.922 1.00 98.50 183 VAL A CA 1
ATOM 1297 C C . VAL A 1 183 ? 15.374 4.804 -18.244 1.00 98.50 183 VAL A C 1
ATOM 1299 O O . VAL A 1 183 ? 15.233 5.951 -18.675 1.00 98.50 183 VAL A O 1
ATOM 1302 N N . ILE A 1 184 ? 16.065 3.880 -18.913 1.00 98.56 184 ILE A N 1
ATOM 1303 C CA . ILE A 1 184 ? 16.616 4.143 -20.244 1.00 98.56 184 ILE A CA 1
ATOM 1304 C C . ILE A 1 184 ? 15.461 4.391 -21.225 1.00 98.56 184 ILE A C 1
ATOM 1306 O O . ILE A 1 184 ? 14.531 3.582 -21.322 1.00 98.56 184 ILE A O 1
ATOM 1310 N N . GLY A 1 185 ? 15.531 5.494 -21.968 1.00 98.38 185 GLY A N 1
ATOM 1311 C CA . GLY A 1 185 ? 14.566 5.802 -23.018 1.00 98.38 185 GLY A CA 1
ATOM 1312 C C . GLY A 1 185 ? 14.616 4.801 -24.179 1.00 98.38 185 GLY A C 1
ATOM 1313 O O . GLY A 1 185 ? 15.653 4.209 -24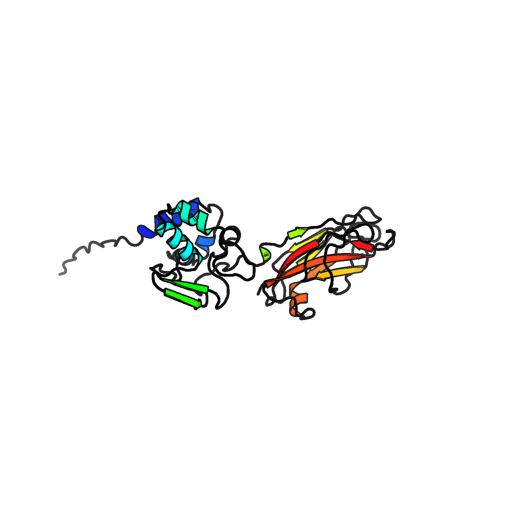.492 1.00 98.38 185 GLY A O 1
ATOM 1314 N N . ASN A 1 186 ? 13.474 4.617 -24.833 1.00 97.81 186 ASN A N 1
ATOM 1315 C CA . ASN A 1 186 ? 13.237 3.722 -25.959 1.00 97.81 186 ASN A CA 1
ATOM 1316 C C . ASN A 1 186 ? 13.626 2.261 -25.659 1.00 97.81 186 ASN A C 1
ATOM 1318 O O . ASN A 1 186 ? 14.388 1.623 -26.397 1.00 97.81 186 ASN A O 1
ATOM 1322 N N . LYS A 1 187 ? 13.137 1.743 -24.526 1.00 98.31 187 LYS A N 1
ATOM 1323 C CA . LYS A 1 187 ? 13.323 0.361 -24.070 1.00 98.31 187 LYS A CA 1
ATOM 1324 C C . LYS A 1 187 ? 12.003 -0.266 -23.658 1.00 98.31 187 LYS A C 1
ATOM 1326 O O . LYS A 1 187 ? 11.097 0.407 -23.183 1.00 98.31 187 LYS A O 1
ATOM 1331 N N . ASN A 1 188 ? 11.936 -1.584 -23.794 1.00 98.62 188 ASN A N 1
ATOM 1332 C CA . ASN A 1 188 ? 10.825 -2.354 -23.258 1.00 98.62 188 ASN A CA 1
ATOM 1333 C C . ASN A 1 188 ? 11.078 -2.681 -21.786 1.00 98.62 188 ASN A C 1
ATOM 1335 O O . ASN A 1 188 ? 12.218 -2.935 -21.385 1.00 98.62 188 ASN A O 1
ATOM 1339 N N . GLY A 1 189 ? 10.007 -2.734 -21.011 1.00 98.56 189 GLY A N 1
ATOM 1340 C CA . GLY A 1 189 ? 10.009 -3.177 -19.626 1.00 98.56 189 GLY A CA 1
ATOM 1341 C C . GLY A 1 189 ? 8.645 -3.702 -19.220 1.00 98.56 189 GLY A C 1
ATOM 1342 O O . GLY A 1 189 ? 7.737 -3.794 -20.043 1.00 98.56 189 GLY A O 1
ATOM 1343 N N . LEU A 1 190 ? 8.525 -4.105 -17.966 1.00 98.62 190 LEU A N 1
ATOM 1344 C CA . LEU A 1 190 ? 7.275 -4.552 -17.371 1.00 98.62 190 LEU A CA 1
ATOM 1345 C C . LEU A 1 190 ? 7.329 -4.367 -15.860 1.00 98.62 190 LEU A C 1
ATOM 1347 O O . LEU A 1 190 ? 8.401 -4.443 -15.249 1.00 98.62 190 LEU A O 1
ATOM 1351 N N . PHE A 1 191 ? 6.153 -4.190 -15.276 1.00 98.81 191 PHE A N 1
ATOM 1352 C CA . PHE A 1 191 ? 5.944 -4.420 -13.858 1.00 98.81 191 PHE A CA 1
ATOM 1353 C C . PHE A 1 191 ? 5.782 -5.919 -13.609 1.00 98.81 191 PHE A C 1
ATOM 1355 O O . PHE A 1 191 ? 5.269 -6.675 -14.443 1.00 98.81 191 PHE A O 1
ATOM 1362 N N . PHE A 1 192 ? 6.248 -6.374 -12.458 1.00 98.62 192 PHE A N 1
ATOM 1363 C CA . PHE A 1 192 ? 5.951 -7.705 -11.964 1.00 98.62 192 PHE A CA 1
ATOM 1364 C C . PHE A 1 192 ? 5.718 -7.647 -10.465 1.00 98.62 192 PHE A C 1
ATOM 1366 O O . PHE A 1 192 ? 6.340 -6.846 -9.763 1.00 98.62 192 PHE A O 1
ATOM 1373 N N . HIS A 1 193 ? 4.827 -8.506 -9.985 1.00 98.50 193 HIS A N 1
ATOM 1374 C CA . HIS A 1 193 ? 4.425 -8.512 -8.590 1.00 98.50 193 HIS A CA 1
ATOM 1375 C C . HIS A 1 193 ? 4.462 -9.904 -7.963 1.00 98.50 193 HIS A C 1
ATOM 1377 O O . HIS A 1 193 ? 4.623 -10.918 -8.647 1.00 98.50 193 HIS A O 1
ATOM 1383 N N . SER A 1 194 ? 4.311 -9.933 -6.644 1.00 97.56 194 SER A N 1
ATOM 1384 C CA . SER A 1 194 ? 4.022 -11.119 -5.842 1.00 97.56 194 SER A CA 1
ATOM 1385 C C . SER A 1 194 ? 3.080 -10.749 -4.708 1.00 97.56 194 SER A C 1
ATOM 1387 O O . SER A 1 194 ? 3.046 -9.596 -4.281 1.00 97.56 194 SER A O 1
ATOM 1389 N N . THR A 1 195 ? 2.358 -11.745 -4.207 1.00 95.19 195 THR A N 1
ATOM 1390 C CA . THR A 1 195 ? 1.531 -11.685 -2.996 1.00 95.19 195 THR A CA 1
ATOM 1391 C C . THR A 1 195 ? 2.128 -12.516 -1.849 1.00 95.19 195 THR A C 1
ATOM 1393 O O . THR A 1 195 ? 1.486 -12.713 -0.822 1.00 95.19 195 THR A O 1
ATOM 1396 N N . THR A 1 196 ? 3.371 -13.010 -1.985 1.00 92.81 196 THR A N 1
ATOM 1397 C CA . THR A 1 196 ? 4.016 -13.899 -0.991 1.00 92.81 196 THR A CA 1
ATOM 1398 C C . THR A 1 196 ? 5.102 -13.245 -0.136 1.00 92.81 196 THR A C 1
ATOM 1400 O O . THR A 1 196 ? 5.659 -13.902 0.754 1.00 92.81 196 THR A O 1
ATOM 1403 N N . GLY A 1 197 ? 5.426 -11.977 -0.393 1.00 89.62 197 GLY A N 1
ATOM 1404 C CA . GLY A 1 197 ? 6.325 -11.177 0.437 1.00 89.62 197 GLY A CA 1
ATOM 1405 C C . GLY A 1 197 ? 7.384 -10.379 -0.329 1.00 89.62 197 GLY A C 1
ATOM 1406 O O . GLY A 1 197 ? 7.621 -10.609 -1.524 1.00 89.62 197 GLY A O 1
ATOM 1407 N N . PRO A 1 198 ? 8.084 -9.475 0.380 1.00 94.62 198 PRO A N 1
ATOM 1408 C CA . PRO A 1 198 ? 9.247 -8.788 -0.151 1.00 94.62 198 PRO A CA 1
ATOM 1409 C C . PRO A 1 198 ? 10.456 -9.732 -0.198 1.00 94.62 198 PRO A C 1
ATOM 1411 O O . PRO A 1 198 ? 10.529 -10.756 0.488 1.00 94.62 198 PRO A O 1
ATOM 1414 N N . LEU A 1 199 ? 11.443 -9.348 -0.992 1.00 94.19 199 LEU A N 1
ATOM 1415 C CA . LEU A 1 199 ? 12.769 -9.944 -1.073 1.00 94.19 199 LEU A CA 1
ATOM 1416 C C . LEU A 1 199 ? 13.816 -8.816 -1.117 1.00 94.19 199 LEU A C 1
ATOM 1418 O O . LEU A 1 199 ? 13.492 -7.631 -1.155 1.00 94.19 199 LEU A O 1
ATOM 1422 N N . GLY A 1 200 ? 15.089 -9.180 -1.092 1.00 94.88 200 GLY A N 1
ATOM 1423 C CA . GLY A 1 200 ? 16.209 -8.249 -1.213 1.00 94.88 200 GLY A CA 1
ATOM 1424 C C . GLY A 1 200 ? 17.494 -8.996 -1.535 1.00 94.88 200 GLY A C 1
ATOM 1425 O O . GLY A 1 200 ? 18.537 -8.733 -0.945 1.00 94.88 200 GLY A O 1
ATOM 1426 N N . THR A 1 201 ? 17.413 -10.001 -2.410 1.00 95.81 201 THR A N 1
ATOM 1427 C CA . THR A 1 201 ? 18.556 -10.863 -2.740 1.00 95.81 201 THR A CA 1
ATOM 1428 C C . THR A 1 201 ? 19.306 -10.320 -3.951 1.00 95.81 201 THR A C 1
ATOM 1430 O O . THR A 1 201 ? 18.647 -9.927 -4.920 1.00 95.81 201 THR A O 1
ATOM 1433 N N . PRO A 1 202 ? 20.653 -10.333 -3.952 1.00 97.88 202 PRO A N 1
ATOM 1434 C CA . PRO A 1 202 ? 21.438 -9.943 -5.116 1.00 97.88 202 PRO A CA 1
ATOM 1435 C C . PRO A 1 202 ? 20.999 -10.689 -6.381 1.00 97.88 202 PRO A C 1
ATOM 1437 O O . PRO A 1 202 ? 20.883 -11.913 -6.385 1.00 97.88 202 PRO A O 1
ATOM 1440 N N . PHE A 1 203 ? 20.754 -9.947 -7.456 1.00 97.44 203 PHE A N 1
ATOM 1441 C CA . PHE A 1 203 ? 20.283 -10.481 -8.728 1.00 97.44 203 PHE A CA 1
ATOM 1442 C C . PHE A 1 203 ? 20.740 -9.575 -9.872 1.00 97.44 203 PHE A C 1
ATOM 1444 O O . PHE A 1 203 ? 20.443 -8.383 -9.880 1.00 97.44 203 PHE A O 1
ATOM 1451 N N . HIS A 1 204 ? 21.490 -10.131 -10.829 1.00 97.06 204 HIS A N 1
ATOM 1452 C CA . HIS A 1 204 ? 21.905 -9.435 -12.058 1.00 97.06 204 HIS A CA 1
ATOM 1453 C C . HIS A 1 204 ? 22.606 -8.075 -11.827 1.00 97.06 204 HIS A C 1
ATOM 1455 O O . HIS A 1 204 ? 22.419 -7.115 -12.576 1.00 97.06 204 HIS A O 1
ATOM 1461 N N . GLY A 1 205 ? 23.410 -7.968 -10.763 1.00 93.69 205 GLY A N 1
ATOM 1462 C CA . GLY A 1 205 ? 24.091 -6.721 -10.381 1.00 93.69 205 GLY A CA 1
ATOM 1463 C C . GLY A 1 205 ? 23.201 -5.688 -9.674 1.00 93.69 205 GLY A C 1
ATOM 1464 O O . GLY A 1 205 ? 23.626 -4.554 -9.487 1.00 93.69 205 GLY A O 1
ATOM 1465 N N . GLY A 1 206 ? 21.979 -6.065 -9.294 1.00 95.88 206 GLY A N 1
ATOM 1466 C CA . GLY A 1 206 ? 21.060 -5.309 -8.443 1.00 95.88 206 GLY A CA 1
ATOM 1467 C C . GLY A 1 206 ? 20.416 -6.215 -7.395 1.00 95.88 206 GLY A C 1
ATOM 1468 O O . GLY A 1 206 ? 21.039 -7.178 -6.947 1.00 95.88 206 GLY A O 1
ATOM 1469 N N . PHE A 1 207 ? 19.160 -5.940 -7.043 1.00 97.94 207 PHE A N 1
ATOM 1470 C CA . PHE A 1 207 ? 18.370 -6.766 -6.131 1.00 97.94 207 PHE A CA 1
ATOM 1471 C C . PHE A 1 207 ? 17.069 -7.224 -6.790 1.00 97.94 207 PHE A C 1
ATOM 1473 O O . PHE A 1 207 ? 16.361 -6.428 -7.406 1.00 97.94 207 PHE A O 1
ATOM 1480 N N . LEU A 1 208 ? 16.733 -8.503 -6.621 1.00 98.31 208 LEU A N 1
ATOM 1481 C CA . LEU A 1 208 ? 15.363 -8.969 -6.801 1.00 98.31 208 LEU A CA 1
ATOM 1482 C C . LEU A 1 208 ? 14.618 -8.677 -5.499 1.00 98.31 208 LEU A C 1
ATOM 1484 O O . LEU A 1 208 ? 14.935 -9.247 -4.452 1.00 98.31 208 LEU A O 1
ATOM 1488 N N . CYS A 1 209 ? 13.665 -7.757 -5.576 1.00 98.06 209 CYS A N 1
ATOM 1489 C CA . CYS A 1 209 ? 12.987 -7.195 -4.412 1.00 98.06 209 CYS A CA 1
ATOM 1490 C C . CYS A 1 209 ? 11.652 -7.884 -4.118 1.00 98.06 209 CYS A C 1
ATOM 1492 O O . CYS A 1 209 ? 11.040 -7.626 -3.093 1.00 98.06 209 CYS A O 1
ATOM 1494 N N . VAL A 1 210 ? 11.199 -8.771 -5.002 1.00 98.00 210 VAL A N 1
ATOM 1495 C CA . VAL A 1 210 ? 9.890 -9.422 -4.924 1.00 98.00 210 VAL A CA 1
ATOM 1496 C C . VAL A 1 210 ? 10.087 -10.935 -4.835 1.00 98.00 210 VAL A C 1
ATOM 1498 O O . VAL A 1 210 ? 10.830 -11.514 -5.631 1.00 98.00 210 VAL A O 1
ATOM 1501 N N . LYS A 1 211 ? 9.449 -11.589 -3.858 1.00 96.44 211 LYS A N 1
ATOM 1502 C CA . LYS A 1 211 ? 9.604 -13.031 -3.621 1.00 96.44 211 LYS A CA 1
ATOM 1503 C C . LYS A 1 211 ? 8.837 -13.860 -4.655 1.00 96.44 211 LYS A C 1
ATOM 1505 O O . LYS A 1 211 ? 7.725 -13.514 -5.038 1.00 96.44 211 LYS A O 1
ATOM 1510 N N . SER A 1 212 ? 9.396 -14.995 -5.072 1.00 94.94 212 SER A N 1
ATOM 1511 C CA . SER A 1 212 ? 8.687 -15.963 -5.922 1.00 94.94 212 SER A CA 1
ATOM 1512 C C . SER A 1 212 ? 7.480 -16.605 -5.204 1.00 94.94 212 SER A C 1
ATOM 1514 O O . SER A 1 212 ? 7.528 -16.792 -3.985 1.00 94.94 212 SER A O 1
ATOM 1516 N N . PRO A 1 213 ? 6.432 -17.028 -5.937 1.00 97.00 213 PRO A N 1
ATOM 1517 C CA . PRO A 1 213 ? 6.244 -16.884 -7.383 1.00 97.00 213 PRO A CA 1
ATOM 1518 C C . PRO A 1 213 ? 5.907 -15.442 -7.784 1.00 97.00 213 PRO A C 1
ATOM 1520 O O . PRO A 1 213 ? 5.183 -14.756 -7.074 1.00 97.00 213 PRO A O 1
ATOM 1523 N N . THR A 1 214 ? 6.415 -14.999 -8.938 1.00 97.38 214 THR A N 1
ATOM 1524 C CA . THR A 1 214 ? 6.103 -13.672 -9.487 1.00 97.38 214 THR A CA 1
ATOM 1525 C C . THR A 1 214 ? 5.125 -13.759 -10.655 1.00 97.38 214 THR A C 1
ATOM 1527 O O . THR A 1 214 ? 5.127 -14.722 -11.429 1.00 97.38 214 THR A O 1
ATOM 1530 N N . LYS A 1 215 ? 4.294 -12.729 -10.802 1.00 98.31 215 LYS A N 1
ATOM 1531 C CA . LYS A 1 215 ? 3.379 -12.528 -11.928 1.00 98.31 215 LYS A CA 1
ATOM 1532 C C . LYS A 1 215 ? 3.839 -11.335 -12.744 1.00 98.31 215 LYS A C 1
ATOM 1534 O O . LYS A 1 215 ? 4.230 -10.312 -12.192 1.00 98.31 215 LYS A O 1
ATOM 1539 N N . ARG A 1 216 ? 3.814 -11.473 -14.068 1.00 97.75 216 ARG A N 1
ATOM 1540 C CA . ARG A 1 216 ? 4.239 -10.420 -14.997 1.00 97.75 216 ARG A CA 1
ATOM 1541 C C . ARG A 1 216 ? 3.032 -9.656 -15.507 1.00 97.75 216 ARG A C 1
ATOM 1543 O O . ARG A 1 216 ? 2.018 -10.266 -15.841 1.00 97.75 216 ARG A O 1
ATOM 1550 N N . HIS A 1 217 ? 3.179 -8.345 -15.602 1.00 97.88 217 HIS A N 1
ATOM 1551 C CA . HIS A 1 217 ? 2.217 -7.489 -16.273 1.00 97.88 217 HIS A CA 1
ATOM 1552 C C . HIS A 1 217 ? 2.530 -7.435 -17.772 1.00 97.88 217 HIS A C 1
ATOM 1554 O O . HIS A 1 217 ? 3.484 -8.061 -18.255 1.00 97.88 217 HIS A O 1
ATOM 1560 N N . ALA A 1 218 ? 1.706 -6.705 -18.522 1.00 97.19 218 ALA A N 1
ATOM 1561 C CA . ALA A 1 218 ? 1.944 -6.474 -19.938 1.00 97.19 218 ALA A CA 1
ATOM 1562 C C . ALA A 1 218 ? 3.284 -5.750 -20.169 1.00 97.19 218 ALA A C 1
ATOM 1564 O O . ALA A 1 218 ? 3.775 -5.002 -19.322 1.00 97.19 218 ALA A O 1
ATOM 1565 N N . VAL A 1 219 ? 3.881 -5.976 -21.340 1.00 98.31 219 VAL A N 1
ATOM 1566 C CA . VAL A 1 219 ? 5.097 -5.260 -21.742 1.00 98.31 219 VAL A CA 1
ATOM 1567 C C . VAL A 1 219 ? 4.745 -3.811 -22.070 1.00 98.31 219 VAL A C 1
ATOM 1569 O O . VAL A 1 219 ? 3.823 -3.549 -22.839 1.00 98.31 219 VAL A O 1
ATOM 1572 N N . LEU A 1 220 ? 5.531 -2.886 -21.529 1.00 98.44 220 LEU A N 1
ATOM 1573 C CA . LEU A 1 220 ? 5.427 -1.448 -21.737 1.00 98.44 220 LEU A CA 1
ATOM 1574 C C . LEU A 1 220 ? 6.662 -0.930 -22.482 1.00 98.44 220 LEU A C 1
ATOM 1576 O O . LEU A 1 220 ? 7.760 -1.480 -22.355 1.00 98.44 220 LEU A O 1
ATOM 1580 N N . ALA A 1 221 ? 6.488 0.151 -23.240 1.00 98.25 221 ALA A N 1
ATOM 1581 C CA . ALA A 1 221 ? 7.580 0.899 -23.853 1.00 98.25 221 ALA A CA 1
ATOM 1582 C C . ALA A 1 221 ? 7.891 2.137 -23.004 1.00 98.25 221 ALA A C 1
ATOM 1584 O O . ALA A 1 221 ? 6.974 2.854 -22.616 1.00 98.25 221 ALA A O 1
ATOM 1585 N N . SER A 1 222 ? 9.173 2.408 -22.746 1.00 98.25 222 SER A N 1
ATOM 1586 C CA . SER A 1 222 ? 9.584 3.493 -21.848 1.00 98.25 222 SER A CA 1
ATOM 1587 C C . SER A 1 222 ? 9.436 4.897 -22.442 1.00 98.25 222 SER A C 1
ATOM 1589 O O . SER A 1 222 ? 9.653 5.886 -21.746 1.00 98.25 222 SER A O 1
ATOM 1591 N N . GLY A 1 223 ? 9.132 5.009 -23.742 1.00 98.06 223 GLY A N 1
ATOM 1592 C CA . GLY A 1 223 ? 9.160 6.287 -24.457 1.00 98.06 223 GLY A CA 1
ATOM 1593 C C . GLY A 1 223 ? 10.513 7.002 -24.321 1.00 98.06 223 GLY A C 1
ATOM 1594 O O . GLY A 1 223 ? 11.538 6.369 -24.080 1.00 98.06 223 GLY A O 1
ATOM 1595 N N . GLY A 1 224 ? 10.540 8.326 -24.466 1.00 97.25 224 GLY A N 1
ATOM 1596 C CA . GLY A 1 224 ? 11.764 9.116 -24.288 1.00 97.25 224 GLY A CA 1
ATOM 1597 C C . GLY A 1 224 ? 12.857 8.864 -25.341 1.00 97.25 224 GLY A C 1
ATOM 1598 O O . GLY A 1 224 ? 12.640 8.205 -26.359 1.00 97.25 224 GLY A O 1
ATOM 1599 N N . THR A 1 225 ? 14.049 9.413 -25.097 1.00 97.94 225 THR A N 1
ATOM 1600 C CA . THR A 1 225 ? 15.177 9.370 -26.039 1.00 97.94 225 THR A CA 1
ATOM 1601 C C . THR A 1 225 ? 16.097 8.189 -25.740 1.00 97.94 225 THR A C 1
ATOM 1603 O O . THR A 1 225 ? 16.548 7.994 -24.613 1.00 97.94 225 THR A O 1
ATOM 1606 N N . GLY A 1 226 ? 16.415 7.392 -26.763 1.00 96.38 226 GLY A N 1
ATOM 1607 C CA . GLY A 1 226 ? 17.381 6.302 -26.632 1.00 96.38 226 GLY A CA 1
ATOM 1608 C C . GLY A 1 226 ? 18.748 6.802 -26.158 1.00 96.38 226 GLY A C 1
ATOM 1609 O O . GLY A 1 226 ? 19.244 7.810 -26.651 1.00 96.38 226 GLY A O 1
ATOM 1610 N N . GLY A 1 227 ? 19.365 6.090 -25.213 1.00 94.69 227 GLY A N 1
ATOM 1611 C CA . GLY A 1 227 ? 20.673 6.476 -24.673 1.00 94.69 227 GLY A CA 1
ATOM 1612 C C . GLY A 1 227 ? 20.623 7.540 -23.571 1.00 94.69 227 GLY A C 1
ATOM 1613 O O . GLY A 1 227 ? 21.676 7.993 -23.135 1.00 94.69 227 GLY A O 1
ATOM 1614 N N . THR A 1 228 ? 19.434 7.923 -23.092 1.00 97.62 228 THR A N 1
ATOM 1615 C CA . THR A 1 228 ? 19.268 8.849 -21.960 1.00 97.62 228 THR A CA 1
ATOM 1616 C C . THR A 1 228 ? 18.376 8.252 -20.869 1.00 97.62 228 THR A C 1
ATOM 1618 O O . THR A 1 228 ? 17.700 7.243 -21.079 1.00 97.62 228 THR A O 1
ATOM 1621 N N . CYS A 1 229 ? 18.344 8.901 -19.703 1.00 98.00 229 CYS A N 1
ATOM 1622 C CA . CYS A 1 229 ? 17.512 8.530 -18.553 1.00 98.00 229 CYS A CA 1
ATOM 1623 C C . CYS A 1 229 ? 16.096 9.132 -18.599 1.00 98.00 229 CYS A C 1
ATOM 1625 O O . CYS A 1 229 ? 15.478 9.332 -17.558 1.00 98.00 229 CYS A O 1
ATOM 1627 N N . SER A 1 230 ? 15.596 9.487 -19.787 1.00 98.25 230 SER A N 1
ATOM 1628 C CA . SER A 1 230 ? 14.318 10.193 -19.941 1.00 98.25 230 SER A CA 1
ATOM 1629 C C . SER A 1 230 ? 13.113 9.263 -20.119 1.00 98.25 230 SER A C 1
ATOM 1631 O O . SER A 1 230 ? 12.049 9.735 -20.517 1.00 98.25 230 SER A O 1
ATOM 1633 N N . GLY A 1 231 ? 13.289 7.951 -19.957 1.00 98.50 231 GLY A N 1
ATOM 1634 C CA . GLY A 1 231 ? 12.203 6.991 -20.102 1.00 98.50 231 GLY A CA 1
ATOM 1635 C C . GLY A 1 231 ? 11.370 6.869 -18.826 1.00 98.50 231 GLY A C 1
ATOM 1636 O O . GLY A 1 231 ? 11.860 7.114 -17.717 1.00 98.50 231 GLY A O 1
ATOM 1637 N N . SER A 1 232 ? 10.128 6.420 -18.985 1.00 98.56 232 SER A N 1
ATOM 1638 C CA . SER A 1 232 ? 9.237 6.054 -17.887 1.00 98.56 232 SER A CA 1
ATOM 1639 C C . SER A 1 232 ? 8.261 4.939 -18.272 1.00 98.56 232 SER A C 1
ATOM 1641 O O . SER A 1 232 ? 7.917 4.770 -19.436 1.00 98.56 232 SER A O 1
ATOM 1643 N N . PHE A 1 233 ? 7.798 4.174 -17.286 1.00 98.81 233 PHE A N 1
ATOM 1644 C CA . PHE A 1 233 ? 6.704 3.211 -17.438 1.00 98.81 233 PHE A CA 1
ATOM 1645 C C . PHE A 1 233 ? 5.532 3.634 -16.563 1.00 98.81 233 PHE A C 1
ATOM 1647 O O . PHE A 1 233 ? 5.761 4.134 -15.463 1.00 98.81 233 PHE A O 1
ATOM 1654 N N . SER A 1 234 ? 4.298 3.412 -17.018 1.00 98.06 234 SER A N 1
ATOM 1655 C CA . SER A 1 234 ? 3.107 3.644 -16.202 1.00 98.06 234 SER A CA 1
ATOM 1656 C C . SER A 1 234 ? 1.984 2.674 -16.547 1.00 98.06 234 SER A C 1
ATOM 1658 O O . SER A 1 234 ? 1.822 2.296 -17.707 1.00 98.06 234 SER A O 1
ATOM 1660 N N . GLU A 1 235 ? 1.224 2.280 -15.530 1.00 97.81 235 GLU A N 1
ATOM 1661 C CA . GLU A 1 235 ? -0.010 1.505 -15.647 1.00 97.81 235 GLU A CA 1
ATOM 1662 C C . GLU A 1 235 ? -0.984 1.879 -14.519 1.00 97.81 235 GLU A C 1
ATOM 1664 O O . GLU A 1 235 ? -0.585 2.477 -13.517 1.00 97.81 235 GLU A O 1
ATOM 1669 N N . ASP A 1 236 ? -2.255 1.509 -14.677 1.00 97.31 236 ASP A N 1
ATOM 1670 C CA . ASP A 1 236 ? -3.241 1.553 -13.597 1.00 97.31 236 ASP A CA 1
ATOM 1671 C C . ASP A 1 236 ? -3.382 0.150 -12.984 1.00 97.31 236 ASP A C 1
ATOM 1673 O O . ASP A 1 236 ? -3.831 -0.794 -13.643 1.00 97.31 236 ASP A O 1
ATOM 1677 N N . LEU A 1 237 ? -2.975 0.004 -11.725 1.00 96.19 237 LEU A N 1
ATOM 1678 C CA . LEU A 1 237 ? -3.030 -1.255 -10.991 1.00 96.19 237 LEU A CA 1
ATOM 1679 C C . LEU A 1 237 ? -4.474 -1.702 -10.735 1.00 96.19 237 LEU A C 1
ATOM 1681 O O . LEU A 1 237 ? -4.735 -2.900 -10.741 1.00 96.19 237 LEU A O 1
ATOM 1685 N N . ASN A 1 238 ? -5.423 -0.777 -10.582 1.00 95.19 238 ASN A N 1
ATOM 1686 C CA . ASN A 1 238 ? -6.833 -1.129 -10.400 1.00 95.19 238 ASN A CA 1
ATOM 1687 C C . ASN A 1 238 ? -7.420 -1.712 -11.686 1.00 95.19 238 ASN A C 1
ATOM 1689 O O . ASN A 1 238 ? -8.161 -2.688 -11.631 1.00 95.19 238 ASN A O 1
ATOM 1693 N N . VAL A 1 239 ? -6.996 -1.216 -12.854 1.00 97.06 239 VAL A N 1
ATOM 1694 C CA . VAL A 1 239 ? -7.341 -1.851 -14.139 1.00 97.06 239 VAL A CA 1
ATOM 1695 C C . VAL A 1 239 ? -6.764 -3.268 -14.211 1.00 97.06 239 VAL A C 1
ATOM 1697 O O . VAL A 1 239 ? -7.449 -4.195 -14.643 1.00 97.06 239 VAL A O 1
ATOM 1700 N N . TYR A 1 240 ? -5.514 -3.467 -13.776 1.00 97.19 240 TYR A N 1
ATOM 1701 C CA . TYR A 1 240 ? -4.899 -4.798 -13.737 1.00 97.19 240 TYR A CA 1
ATOM 1702 C C . TYR A 1 240 ? -5.654 -5.765 -12.807 1.00 97.19 240 TYR A C 1
ATOM 1704 O O . TYR A 1 240 ? -5.935 -6.897 -13.208 1.00 97.19 240 TYR A O 1
ATOM 1712 N N . ILE A 1 241 ? -6.018 -5.313 -11.601 1.00 95.31 241 ILE A N 1
ATOM 1713 C CA . ILE A 1 241 ? -6.789 -6.088 -10.618 1.00 95.31 241 ILE A CA 1
ATOM 1714 C C . ILE A 1 241 ? -8.181 -6.423 -11.170 1.00 95.31 241 ILE A C 1
ATOM 1716 O O . ILE A 1 241 ? -8.568 -7.591 -11.188 1.00 95.31 241 ILE A O 1
ATOM 1720 N N . ALA A 1 242 ? -8.899 -5.431 -11.705 1.00 94.62 242 ALA A N 1
ATOM 1721 C CA . ALA A 1 242 ? -10.249 -5.593 -12.244 1.00 94.62 242 ALA A CA 1
ATOM 1722 C C . ALA A 1 242 ? -10.316 -6.558 -13.442 1.00 94.62 242 ALA A C 1
ATOM 1724 O O . ALA A 1 242 ? -11.337 -7.211 -13.658 1.00 94.62 242 ALA A O 1
ATOM 1725 N N . ASN A 1 243 ? -9.221 -6.710 -14.196 1.00 94.06 243 ASN A N 1
ATOM 1726 C CA . ASN A 1 243 ? -9.120 -7.707 -15.266 1.00 94.06 243 ASN A CA 1
ATOM 1727 C C . ASN A 1 243 ? -9.049 -9.157 -14.746 1.00 94.06 243 ASN A C 1
ATOM 1729 O O . ASN A 1 243 ? -9.069 -10.089 -15.551 1.00 94.06 243 ASN A O 1
ATOM 1733 N N . GLY A 1 244 ? -8.910 -9.373 -13.432 1.00 91.56 244 GLY A N 1
ATOM 1734 C CA . GLY A 1 244 ? -8.940 -10.697 -12.803 1.00 91.56 244 GLY A CA 1
ATOM 1735 C C . GLY A 1 244 ? -7.782 -11.614 -13.203 1.00 91.56 244 GLY A C 1
ATOM 1736 O O . GLY A 1 244 ? -7.896 -12.834 -13.103 1.00 91.56 244 GLY A O 1
ATOM 1737 N N . THR A 1 245 ? -6.671 -11.048 -13.691 1.00 90.62 245 THR A N 1
ATOM 1738 C CA . THR A 1 245 ? -5.523 -11.829 -14.194 1.00 90.62 245 THR A CA 1
ATOM 1739 C C . THR A 1 245 ? -4.802 -12.581 -13.073 1.00 90.62 245 THR A C 1
ATOM 1741 O O . THR A 1 245 ? -4.316 -13.694 -13.293 1.00 90.62 245 THR A O 1
ATOM 1744 N N . ASP A 1 246 ? -4.752 -11.999 -11.872 1.00 95.62 246 ASP A N 1
ATOM 1745 C CA 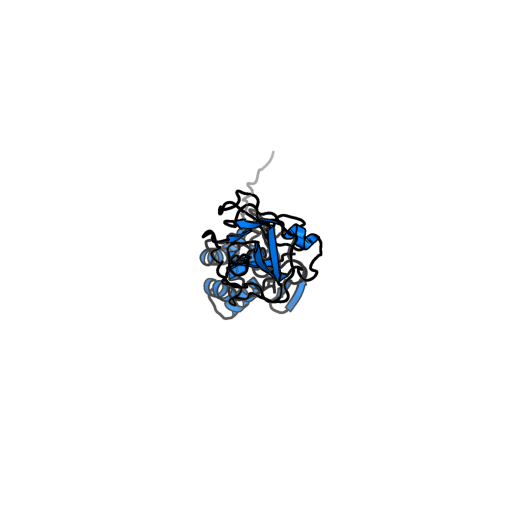. ASP A 1 246 ? -4.338 -12.702 -10.662 1.00 95.62 246 ASP A CA 1
ATOM 1746 C C . ASP A 1 246 ? -5.492 -12.744 -9.644 1.00 95.62 246 ASP A C 1
ATOM 1748 O O . ASP A 1 246 ? -5.800 -11.717 -9.038 1.00 95.62 246 ASP A O 1
ATOM 1752 N N . PRO A 1 247 ? -6.121 -13.915 -9.414 1.00 93.75 247 PRO A N 1
ATOM 1753 C CA . PRO A 1 247 ? -7.189 -14.052 -8.427 1.00 93.75 247 PRO A CA 1
ATOM 1754 C C . PRO A 1 247 ? -6.704 -13.885 -6.977 1.00 93.75 247 PRO A C 1
ATOM 1756 O O . PRO A 1 247 ? -7.534 -13.874 -6.075 1.00 93.75 247 PRO A O 1
ATOM 1759 N N . ALA A 1 248 ? -5.392 -13.787 -6.727 1.00 92.81 248 ALA A N 1
ATOM 1760 C CA . ALA A 1 248 ? -4.850 -13.509 -5.398 1.00 92.81 248 ALA A CA 1
ATOM 1761 C C . ALA A 1 248 ? -4.896 -12.018 -5.016 1.00 92.81 248 ALA A C 1
ATOM 1763 O O . ALA A 1 248 ? -4.722 -11.698 -3.842 1.00 92.81 248 ALA A O 1
ATOM 1764 N N . LEU A 1 249 ? -5.124 -11.108 -5.969 1.00 93.00 249 LEU A N 1
ATOM 1765 C CA . LEU A 1 249 ? -5.258 -9.672 -5.703 1.00 93.00 249 LEU A CA 1
ATOM 1766 C C . LEU A 1 249 ? -6.688 -9.338 -5.258 1.00 93.00 249 LEU A C 1
ATOM 1768 O O . LEU A 1 249 ? -7.463 -8.718 -5.980 1.00 93.00 249 LEU A O 1
ATOM 1772 N N . VAL A 1 250 ? -7.031 -9.794 -4.058 1.00 86.31 250 VAL A N 1
ATOM 1773 C CA . VAL A 1 250 ? -8.315 -9.546 -3.390 1.00 86.31 250 VAL A CA 1
ATOM 1774 C C . VAL A 1 250 ? -8.153 -8.529 -2.266 1.00 86.31 250 VAL A C 1
ATOM 1776 O O . VAL A 1 250 ? -7.037 -8.264 -1.826 1.00 86.31 250 VAL A O 1
ATOM 1779 N N . ALA A 1 251 ? -9.265 -7.992 -1.767 1.00 81.06 251 ALA A N 1
ATOM 1780 C CA . ALA A 1 251 ? -9.271 -7.136 -0.584 1.00 81.06 251 ALA A CA 1
ATOM 1781 C C . ALA A 1 251 ? -8.475 -7.769 0.580 1.00 81.06 251 ALA A C 1
ATOM 1783 O O . ALA A 1 251 ? -8.649 -8.949 0.886 1.00 81.06 251 ALA A O 1
ATOM 1784 N N . GLY A 1 252 ? -7.583 -6.993 1.200 1.00 74.62 252 GLY A N 1
ATOM 1785 C CA . GLY A 1 252 ? -6.672 -7.428 2.267 1.00 74.62 252 GLY A CA 1
ATOM 1786 C C . GLY A 1 252 ? -5.380 -8.102 1.783 1.00 74.62 252 GLY A C 1
ATOM 1787 O O . GLY A 1 252 ? -4.452 -8.293 2.569 1.00 74.62 252 GLY A O 1
ATOM 1788 N N . ALA A 1 253 ? -5.254 -8.442 0.495 1.00 85.56 253 ALA A N 1
ATOM 1789 C CA . ALA A 1 253 ? -4.023 -9.026 -0.026 1.00 85.56 253 ALA A CA 1
ATOM 1790 C C . ALA A 1 253 ? -2.896 -7.985 -0.061 1.00 85.56 253 ALA A C 1
ATOM 1792 O O . ALA A 1 253 ? -3.044 -6.896 -0.613 1.00 85.56 253 ALA A O 1
ATOM 1793 N N . SER A 1 254 ? -1.732 -8.341 0.479 1.00 88.00 254 SER A N 1
ATOM 1794 C CA . SER A 1 254 ? -0.514 -7.557 0.272 1.00 88.00 254 SER A CA 1
ATOM 1795 C C . SER A 1 254 ? 0.065 -7.820 -1.116 1.00 88.00 254 SER A C 1
ATOM 1797 O O . SER A 1 254 ? 0.103 -8.963 -1.577 1.00 88.00 254 SER A O 1
ATOM 1799 N N . VAL A 1 255 ? 0.561 -6.769 -1.764 1.00 94.25 255 VAL A N 1
ATOM 1800 C CA . VAL A 1 255 ? 1.200 -6.835 -3.078 1.00 94.25 255 VAL A CA 1
ATOM 1801 C C . VAL A 1 255 ? 2.551 -6.128 -3.055 1.00 94.25 255 VAL A C 1
ATOM 1803 O O . VAL A 1 255 ? 2.673 -4.999 -2.587 1.00 94.25 255 VAL A O 1
ATOM 1806 N N . TRP A 1 256 ? 3.571 -6.796 -3.590 1.00 97.62 256 TRP A N 1
ATOM 1807 C CA . TRP A 1 256 ? 4.937 -6.290 -3.734 1.00 97.62 256 TRP A CA 1
ATOM 1808 C C . TRP A 1 256 ? 5.288 -6.202 -5.210 1.00 97.62 256 TRP A C 1
ATOM 1810 O O . TRP A 1 256 ? 5.207 -7.215 -5.899 1.00 97.62 256 TRP A O 1
ATOM 1820 N N . ILE A 1 257 ? 5.691 -5.025 -5.692 1.00 98.62 257 ILE A N 1
ATOM 1821 C CA . ILE A 1 257 ? 5.841 -4.735 -7.125 1.00 98.62 257 ILE A CA 1
ATOM 1822 C C . ILE A 1 257 ? 7.221 -4.149 -7.408 1.00 98.62 257 ILE A C 1
ATOM 1824 O O . ILE A 1 257 ? 7.688 -3.254 -6.702 1.00 98.62 257 ILE A O 1
ATOM 1828 N N . GLN A 1 258 ? 7.863 -4.640 -8.464 1.00 98.75 258 GLN A N 1
ATOM 1829 C CA . GLN A 1 258 ? 9.136 -4.143 -8.978 1.00 98.75 258 GLN A CA 1
ATOM 1830 C C . GLN A 1 258 ? 9.066 -4.016 -10.503 1.00 98.75 258 GLN A C 1
ATOM 1832 O O . GLN A 1 258 ? 8.307 -4.721 -11.171 1.00 98.75 258 GLN A O 1
ATOM 1837 N N . THR A 1 259 ? 9.886 -3.128 -11.060 1.00 98.81 259 THR A N 1
ATOM 1838 C CA . THR A 1 259 ? 10.009 -2.941 -12.505 1.00 98.81 259 THR A CA 1
ATOM 1839 C C . THR A 1 259 ? 11.282 -3.589 -13.024 1.00 98.81 259 THR A C 1
ATOM 1841 O O . THR A 1 259 ? 12.376 -3.386 -12.490 1.00 98.81 259 THR A O 1
ATOM 1844 N N . TRP A 1 260 ? 11.140 -4.335 -14.117 1.00 98.62 260 TRP A N 1
ATOM 1845 C CA . TRP A 1 260 ? 12.243 -4.839 -14.929 1.00 98.62 260 TRP A CA 1
ATOM 1846 C C . TRP A 1 260 ? 12.235 -4.142 -16.288 1.00 98.62 260 TRP A C 1
ATOM 1848 O O . TRP A 1 260 ? 11.176 -3.928 -16.878 1.00 98.62 260 TRP A O 1
ATOM 1858 N N . SER A 1 261 ? 13.406 -3.808 -16.828 1.00 98.62 261 SER A N 1
ATOM 1859 C CA . SER A 1 261 ? 13.516 -3.230 -18.172 1.00 98.62 261 SER A CA 1
ATOM 1860 C C . SER A 1 261 ? 14.780 -3.660 -18.905 1.00 98.62 261 SER A C 1
ATOM 1862 O O . SER A 1 261 ? 15.731 -4.158 -18.303 1.00 98.62 261 SER A O 1
ATOM 1864 N N . ARG A 1 262 ? 14.791 -3.481 -20.230 1.00 98.44 262 ARG A N 1
ATOM 1865 C CA . ARG A 1 262 ? 15.949 -3.793 -21.074 1.00 98.44 262 ARG A CA 1
ATOM 1866 C C . ARG A 1 262 ? 17.057 -2.769 -20.886 1.00 98.44 262 ARG A C 1
ATOM 1868 O O . ARG A 1 262 ? 16.862 -1.582 -21.127 1.00 98.44 262 ARG A O 1
ATOM 1875 N N . ASP A 1 263 ? 18.254 -3.271 -20.625 1.00 98.25 263 ASP A N 1
ATOM 1876 C CA . ASP A 1 263 ? 19.485 -2.492 -20.629 1.00 98.25 263 ASP A CA 1
ATOM 1877 C C . ASP A 1 263 ? 20.576 -3.275 -21.369 1.00 98.25 263 ASP A C 1
ATOM 1879 O O . ASP A 1 263 ? 21.330 -4.012 -20.743 1.00 98.25 263 ASP A O 1
ATOM 1883 N N . PRO A 1 264 ? 20.682 -3.139 -22.702 1.00 97.31 264 PRO A N 1
ATOM 1884 C CA . PRO A 1 264 ? 21.666 -3.883 -23.488 1.00 97.31 264 PRO A CA 1
ATOM 1885 C C . PRO A 1 264 ? 23.129 -3.632 -23.095 1.00 97.31 264 PRO A C 1
ATOM 1887 O O . PRO A 1 264 ? 23.982 -4.426 -23.474 1.00 97.31 264 PRO A O 1
ATOM 1890 N N . GLY A 1 265 ? 23.421 -2.532 -22.391 1.00 96.81 265 GLY A N 1
ATOM 1891 C CA . GLY A 1 265 ? 24.773 -2.189 -21.959 1.00 96.81 265 GLY A CA 1
ATOM 1892 C C . GLY A 1 265 ? 25.175 -2.818 -20.624 1.00 96.81 265 GLY A C 1
ATOM 1893 O O . GLY A 1 265 ? 26.353 -2.770 -20.276 1.00 96.81 265 GLY A O 1
ATOM 1894 N N . SER A 1 266 ? 24.239 -3.400 -19.860 1.00 96.94 266 SER A N 1
ATOM 1895 C CA . SER A 1 266 ? 24.585 -4.104 -18.621 1.00 96.94 266 SER A CA 1
ATOM 1896 C C . SER A 1 266 ? 24.986 -5.560 -18.895 1.00 96.94 266 SER A C 1
ATOM 1898 O O . SER A 1 266 ? 24.472 -6.166 -19.838 1.00 96.94 266 SER A O 1
ATOM 1900 N N . PRO A 1 267 ? 25.846 -6.180 -18.059 1.00 96.69 267 PRO A N 1
ATOM 1901 C CA . PRO A 1 267 ? 26.267 -7.574 -18.251 1.00 96.69 267 PRO A CA 1
ATOM 1902 C C . PRO A 1 267 ? 25.110 -8.582 -18.324 1.00 96.69 267 PRO A C 1
ATOM 1904 O O . PRO A 1 267 ? 25.189 -9.569 -19.048 1.00 96.69 267 PRO A O 1
ATOM 1907 N N . SER A 1 268 ? 24.023 -8.323 -17.593 1.00 96.88 268 SER A N 1
ATOM 1908 C CA . SER A 1 268 ? 22.811 -9.157 -17.577 1.00 96.88 268 SER A CA 1
ATOM 1909 C C . SER A 1 268 ? 21.744 -8.695 -18.575 1.00 96.88 268 SER A C 1
ATOM 1911 O O . SER A 1 268 ? 20.669 -9.284 -18.661 1.00 96.88 268 SER A O 1
ATOM 1913 N N . THR A 1 269 ? 22.036 -7.663 -19.367 1.00 97.56 269 THR A N 1
ATOM 1914 C CA . THR A 1 269 ? 21.157 -7.055 -20.376 1.00 97.56 269 THR A CA 1
ATOM 1915 C C . THR A 1 269 ? 19.847 -6.450 -19.841 1.00 97.56 269 THR A C 1
ATOM 1917 O O . THR A 1 269 ? 18.895 -6.210 -20.599 1.00 97.56 269 THR A O 1
ATOM 1920 N N . ASP A 1 270 ? 19.793 -6.183 -18.534 1.00 98.00 270 ASP A N 1
ATOM 1921 C CA . ASP A 1 270 ? 18.619 -5.693 -17.820 1.00 98.00 270 ASP A CA 1
ATOM 1922 C C . ASP A 1 270 ? 18.900 -4.579 -16.802 1.00 98.00 270 ASP A C 1
ATOM 1924 O O . ASP A 1 270 ? 20.040 -4.302 -16.411 1.00 98.00 270 ASP A O 1
ATOM 1928 N N . SER A 1 271 ? 17.822 -3.935 -16.369 1.00 97.75 271 SER A N 1
ATOM 1929 C CA . SER A 1 271 ? 17.790 -2.945 -15.302 1.00 97.75 271 SER A CA 1
ATOM 1930 C C . SER A 1 271 ? 16.601 -3.219 -14.376 1.00 97.75 271 SER A C 1
ATOM 1932 O O . SER A 1 271 ? 15.542 -3.660 -14.828 1.00 97.75 271 SER A O 1
ATOM 1934 N N . LEU A 1 272 ? 16.802 -2.974 -13.080 1.00 98.50 272 LEU A N 1
ATOM 1935 C CA . LEU A 1 272 ? 15.864 -3.264 -11.995 1.00 98.50 272 LEU A CA 1
ATOM 1936 C C . LEU A 1 272 ? 15.674 -2.007 -11.145 1.00 98.50 272 LEU A C 1
ATOM 1938 O O . LEU A 1 272 ? 16.660 -1.389 -10.732 1.00 98.50 272 LEU A O 1
ATOM 1942 N N . SER A 1 273 ? 14.426 -1.641 -10.865 1.00 98.81 273 SER A N 1
ATOM 1943 C CA . SER A 1 273 ? 14.111 -0.588 -9.894 1.00 98.81 273 SER A CA 1
ATOM 1944 C C . SER A 1 273 ? 14.230 -1.100 -8.453 1.00 98.81 273 SER A C 1
ATOM 1946 O O . SER A 1 273 ? 14.364 -2.299 -8.212 1.00 98.81 273 SER A O 1
ATOM 1948 N N . ASN A 1 274 ? 14.105 -0.193 -7.488 1.00 98.38 274 ASN A N 1
ATOM 1949 C CA . ASN A 1 274 ? 13.571 -0.466 -6.154 1.00 98.38 274 ASN A CA 1
ATOM 1950 C C . ASN A 1 274 ? 12.145 -1.059 -6.261 1.00 98.38 274 ASN A C 1
ATOM 1952 O O . ASN A 1 274 ? 11.678 -1.388 -7.355 1.00 98.38 274 ASN A O 1
ATOM 1956 N N . ALA A 1 275 ? 11.431 -1.201 -5.152 1.00 98.56 275 ALA A N 1
ATOM 1957 C CA . ALA A 1 275 ? 10.096 -1.789 -5.141 1.00 98.56 275 ALA A CA 1
ATOM 1958 C C . ALA A 1 275 ? 9.096 -0.961 -4.330 1.00 98.56 275 ALA A C 1
ATOM 1960 O O . ALA A 1 275 ? 9.478 -0.135 -3.500 1.00 98.56 275 ALA A O 1
ATOM 1961 N N . VAL A 1 276 ? 7.811 -1.206 -4.579 1.00 96.56 276 VAL A N 1
ATOM 1962 C CA . VAL A 1 276 ? 6.695 -0.705 -3.769 1.00 96.56 276 VAL A CA 1
ATOM 1963 C C . VAL A 1 276 ? 5.926 -1.868 -3.161 1.00 96.56 276 VAL A C 1
ATOM 1965 O O . VAL A 1 276 ? 5.852 -2.949 -3.748 1.00 96.56 276 VAL A O 1
ATOM 1968 N N . THR A 1 277 ? 5.374 -1.656 -1.975 1.00 93.62 277 THR A N 1
ATOM 1969 C CA . THR A 1 277 ? 4.413 -2.557 -1.338 1.00 93.62 277 THR A CA 1
ATOM 1970 C C . THR A 1 277 ? 3.143 -1.794 -1.015 1.00 93.62 277 THR A C 1
ATOM 1972 O O . THR A 1 277 ? 3.227 -0.598 -0.755 1.00 93.62 277 THR A O 1
ATOM 1975 N N . ALA A 1 278 ? 2.001 -2.473 -1.045 1.00 89.19 278 ALA A N 1
ATOM 1976 C CA . ALA A 1 278 ? 0.706 -1.941 -0.631 1.00 89.19 278 ALA A CA 1
ATOM 1977 C C . ALA A 1 278 ? -0.246 -3.086 -0.246 1.00 89.19 278 ALA A C 1
ATOM 1979 O O . ALA A 1 278 ? 0.020 -4.246 -0.567 1.00 89.19 278 ALA A O 1
ATOM 1980 N N . VAL A 1 279 ? -1.365 -2.758 0.401 1.00 84.38 279 VAL A N 1
ATOM 1981 C CA . VAL A 1 279 ? -2.483 -3.684 0.634 1.00 84.38 279 VAL A CA 1
ATOM 1982 C C . VAL A 1 279 ? -3.611 -3.339 -0.333 1.00 84.38 279 VAL A C 1
ATOM 1984 O O . VAL A 1 279 ? -3.966 -2.171 -0.466 1.00 84.38 279 VAL A O 1
ATOM 1987 N N . VAL A 1 280 ? -4.159 -4.337 -1.026 1.00 85.38 280 VAL A N 1
ATOM 1988 C CA . VAL A 1 280 ? -5.303 -4.175 -1.933 1.00 85.38 280 VAL A CA 1
ATOM 1989 C C . VAL A 1 280 ? -6.561 -3.909 -1.111 1.00 85.38 280 VAL A C 1
ATOM 1991 O O . VAL A 1 280 ? -6.917 -4.693 -0.233 1.00 85.38 280 VAL A O 1
ATOM 1994 N N . CYS A 1 281 ? -7.247 -2.811 -1.401 1.00 78.31 281 CYS A N 1
ATOM 1995 C CA . CYS A 1 281 ? -8.510 -2.461 -0.771 1.00 78.31 281 CYS A CA 1
ATOM 1996 C C . CYS A 1 281 ? -9.699 -3.263 -1.272 1.00 78.31 281 CYS A C 1
ATOM 1998 O O . CYS A 1 281 ? -9.616 -3.861 -2.346 1.00 78.31 281 CYS A O 1
ATOM 2000 N N . PRO A 1 282 ? -10.812 -3.251 -0.516 1.00 71.44 282 PRO A N 1
ATOM 2001 C CA . PRO A 1 282 ? -12.117 -3.607 -1.041 1.00 71.44 282 PRO A CA 1
ATOM 2002 C C . PRO A 1 282 ? -12.390 -2.965 -2.390 1.00 71.44 282 PRO A C 1
ATOM 2004 O O . PRO A 1 282 ? -11.990 -1.806 -2.647 1.00 71.44 282 PRO A O 1
#

pLDDT: mean 85.63, std 16.77, range [34.31, 98.81]